Protein AF-A0A0F9A3J9-F1 (afdb_monomer_lite)

InterPro domains:
  IPR011050 Pectin lyase fold/virulence factor [SSF51126] (2-160)
  IPR012334 Pectin lyase fold [G3DSA:2.160.20.10] (1-183)

Foldseek 3Di:
DEELAEAEQEEAEDADDPPQDPADCELEEDADQYEQYEYALYEHYEEPHHHAEHYEYWQYENYEYANYEFEYQHVAANYEYDDPDPPREYEAYHAEHYEFFHWHDDDVIDFAQHANAHHDARHAHEHEHYEFEHLHPDPCRNHHHHHYHYYHYHYDNDPPPVCPDDPCPDCPPPPPPPDDDDDDDDDDD

Organism: NCBI:txid412755

Structure (mmCIF, N/CA/C/O backbone):
data_AF-A0A0F9A3J9-F1
#
_entry.id   AF-A0A0F9A3J9-F1
#
loop_
_atom_site.group_PDB
_atom_site.id
_atom_site.type_symbol
_atom_site.label_atom_id
_atom_site.label_alt_id
_atom_site.label_comp_id
_atom_site.label_asym_id
_atom_site.label_entity_id
_atom_site.label_seq_id
_atom_site.pdbx_PDB_ins_code
_atom_site.Cartn_x
_atom_site.Cartn_y
_atom_site.Cartn_z
_atom_site.occupancy
_atom_site.B_iso_or_equiv
_atom_site.auth_seq_id
_atom_site.auth_comp_id
_atom_site.auth_asym_id
_atom_site.auth_atom_id
_atom_site.pdbx_PDB_model_num
ATOM 1 N N . THR A 1 1 ? -19.647 0.312 -1.429 1.00 71.06 1 THR A N 1
ATOM 2 C CA . THR A 1 1 ? -20.355 1.273 -0.561 1.00 71.06 1 THR A CA 1
ATOM 3 C C 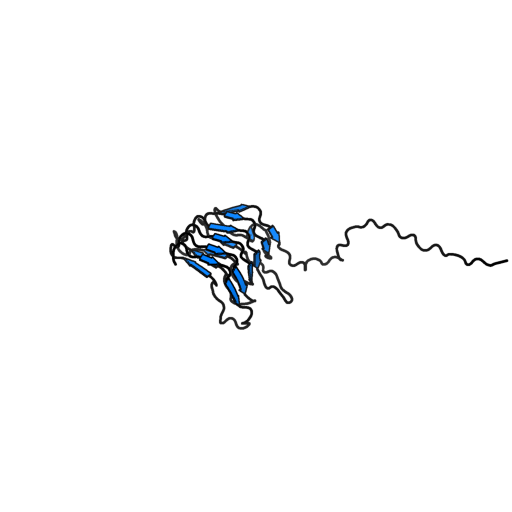. THR A 1 1 ? -20.941 0.509 0.605 1.00 71.06 1 THR A C 1
ATOM 5 O O . THR A 1 1 ? -21.498 -0.563 0.389 1.00 71.06 1 THR A O 1
ATOM 8 N N . GLY A 1 2 ? -20.780 1.017 1.822 1.00 77.25 2 GLY A N 1
ATOM 9 C CA . GLY A 1 2 ? -21.270 0.370 3.038 1.00 77.25 2 GLY A CA 1
ATOM 10 C C . GLY A 1 2 ? -20.366 0.678 4.224 1.00 77.25 2 GLY A C 1
ATOM 11 O O . GLY A 1 2 ? -19.150 0.745 4.060 1.00 77.25 2 GLY A O 1
ATOM 12 N N . ASP A 1 3 ? -20.973 0.855 5.392 1.00 91.31 3 ASP A N 1
ATOM 13 C CA . ASP A 1 3 ? -20.256 1.185 6.623 1.00 91.31 3 ASP A CA 1
ATOM 14 C C . ASP A 1 3 ? -19.870 -0.087 7.374 1.00 91.31 3 ASP A C 1
ATOM 16 O O . ASP A 1 3 ? -20.598 -1.084 7.324 1.00 91.31 3 ASP A O 1
ATOM 20 N N . ASN A 1 4 ? -18.756 -0.047 8.107 1.00 93.88 4 ASN A N 1
ATOM 21 C CA . ASN A 1 4 ? -18.253 -1.174 8.904 1.00 93.88 4 ASN A CA 1
ATOM 22 C C . ASN A 1 4 ? -18.062 -2.451 8.065 1.00 93.88 4 ASN A C 1
ATOM 24 O O . ASN A 1 4 ? -18.342 -3.566 8.509 1.00 93.88 4 ASN A O 1
ATOM 28 N N . CYS A 1 5 ? -17.656 -2.280 6.807 1.00 94.12 5 CYS A N 1
ATOM 29 C CA . CYS A 1 5 ? -17.414 -3.389 5.896 1.00 94.12 5 CYS A CA 1
ATOM 30 C C . CYS A 1 5 ? -15.990 -3.911 6.079 1.00 94.12 5 CYS A C 1
ATOM 32 O O . CYS A 1 5 ? -15.032 -3.141 6.040 1.00 94.12 5 CYS A O 1
ATOM 34 N N . GLU A 1 6 ? -15.848 -5.228 6.215 1.00 96.06 6 GLU A N 1
ATOM 35 C CA . GLU A 1 6 ? -14.553 -5.875 6.408 1.00 96.06 6 GLU A CA 1
ATOM 36 C C . GLU A 1 6 ? -14.274 -6.882 5.289 1.00 96.06 6 GLU A C 1
ATOM 38 O O . GLU A 1 6 ? -15.092 -7.756 4.994 1.00 96.06 6 GLU A O 1
ATOM 43 N N . VAL A 1 7 ? -13.088 -6.791 4.691 1.00 96.38 7 VAL A N 1
ATOM 44 C CA . VAL A 1 7 ? -12.539 -7.780 3.762 1.00 96.38 7 VAL A CA 1
ATOM 45 C C . VAL A 1 7 ? -11.292 -8.365 4.407 1.00 96.38 7 VAL A C 1
ATOM 47 O O . VAL A 1 7 ? -10.286 -7.675 4.569 1.00 96.38 7 VAL A O 1
ATOM 50 N N . ILE A 1 8 ? -11.368 -9.630 4.825 1.00 97.94 8 ILE A N 1
ATOM 51 C CA . ILE A 1 8 ? -10.334 -10.258 5.656 1.00 97.94 8 ILE A CA 1
ATOM 52 C C . ILE A 1 8 ? -9.894 -11.594 5.064 1.00 97.94 8 ILE A C 1
ATOM 54 O O . ILE A 1 8 ? -10.738 -12.446 4.798 1.00 97.94 8 ILE A O 1
ATOM 58 N N . ASN A 1 9 ? -8.579 -11.795 4.936 1.00 97.75 9 ASN A N 1
ATOM 59 C CA . ASN A 1 9 ? -7.956 -13.055 4.507 1.00 97.75 9 ASN A CA 1
ATOM 60 C C . ASN A 1 9 ? -8.479 -13.581 3.157 1.00 97.75 9 ASN A C 1
ATOM 62 O O . ASN A 1 9 ? -8.709 -14.781 3.001 1.00 97.75 9 ASN A O 1
ATOM 66 N N . ASN A 1 10 ? -8.696 -12.677 2.201 1.00 96.62 10 ASN A N 1
ATOM 67 C CA . ASN A 1 10 ? -9.091 -13.028 0.838 1.00 96.62 10 ASN A CA 1
ATOM 68 C C . ASN A 1 10 ? -7.882 -13.011 -0.102 1.00 96.62 10 ASN A C 1
ATOM 70 O O . ASN A 1 10 ? -6.889 -12.334 0.166 1.00 96.62 10 ASN A O 1
ATOM 74 N N . ASP A 1 11 ? -7.993 -13.747 -1.205 1.00 93.69 11 ASP A N 1
ATOM 75 C CA . ASP A 1 11 ? -6.951 -13.868 -2.221 1.00 93.69 11 ASP A CA 1
ATOM 76 C C . ASP A 1 11 ? -7.484 -13.367 -3.570 1.00 93.69 11 ASP A C 1
ATOM 78 O O . ASP A 1 11 ? -8.432 -13.933 -4.119 1.00 93.69 11 ASP A O 1
ATOM 82 N N . PHE A 1 12 ? -6.902 -12.280 -4.072 1.00 90.25 12 PHE A N 1
ATOM 83 C CA . PHE A 1 12 ? -7.254 -11.618 -5.326 1.00 90.25 12 PHE A CA 1
ATOM 84 C C . PHE A 1 12 ? -6.075 -11.755 -6.287 1.00 90.25 12 PHE A C 1
ATOM 86 O O . PHE A 1 12 ? -5.159 -10.932 -6.272 1.00 90.25 12 PHE A O 1
ATOM 93 N N . ARG A 1 13 ? -6.059 -12.815 -7.095 1.00 82.94 13 ARG A N 1
ATOM 94 C CA . ARG A 1 13 ? -4.960 -13.064 -8.033 1.00 82.94 13 ARG A CA 1
ATOM 95 C C . ARG A 1 13 ? -5.438 -13.081 -9.459 1.00 82.94 13 ARG A C 1
ATOM 97 O O . ARG A 1 13 ? -6.390 -13.790 -9.778 1.00 82.94 13 ARG A O 1
ATOM 104 N N . ASP A 1 14 ? -4.688 -12.375 -10.279 1.00 72.81 14 ASP A N 1
ATOM 105 C CA . ASP A 1 14 ? -4.757 -12.434 -11.719 1.00 72.81 14 ASP A CA 1
ATOM 106 C C . ASP A 1 14 ? -3.331 -12.584 -12.268 1.00 72.81 14 ASP A C 1
ATOM 108 O O . ASP A 1 14 ? -2.591 -11.625 -12.484 1.00 72.81 14 ASP A O 1
ATOM 112 N N . GLU A 1 15 ? -2.896 -13.841 -12.353 1.00 65.00 15 GLU A N 1
ATOM 113 C CA . GLU A 1 15 ? -1.559 -14.241 -12.812 1.00 65.00 15 GLU A CA 1
ATOM 114 C C . GLU A 1 15 ? -1.601 -14.736 -14.280 1.00 65.00 15 GLU A C 1
ATOM 116 O O . GLU A 1 15 ? -0.669 -15.406 -14.727 1.00 65.00 15 GLU A O 1
ATOM 121 N N . GLY A 1 16 ? -2.708 -14.500 -15.008 1.00 53.56 16 GLY A N 1
ATOM 122 C CA . GLY A 1 16 ? -3.135 -15.385 -16.098 1.00 53.56 16 GLY A CA 1
ATOM 123 C C . GLY A 1 16 ? -3.314 -14.803 -17.501 1.00 53.56 16 GLY A C 1
ATOM 124 O O . GLY A 1 16 ? -3.124 -15.570 -18.451 1.00 53.56 16 GLY A O 1
ATOM 125 N N . ASP A 1 17 ? -3.660 -13.526 -17.685 1.00 51.09 17 ASP A N 1
ATOM 126 C CA . ASP A 1 17 ? -3.978 -13.017 -19.027 1.00 51.09 17 ASP A CA 1
ATOM 127 C C . ASP A 1 17 ? -2.868 -12.136 -19.616 1.00 51.09 17 ASP A C 1
ATOM 129 O O . ASP A 1 17 ? -2.748 -10.946 -19.357 1.00 51.09 17 ASP A O 1
ATOM 133 N N . ALA A 1 18 ? -2.052 -12.718 -20.497 1.00 51.50 18 ALA A N 1
ATOM 134 C CA . ALA A 1 18 ? -1.093 -11.959 -21.303 1.00 51.50 18 ALA A CA 1
ATOM 135 C C . ALA A 1 18 ? -1.774 -11.052 -22.356 1.00 51.50 18 ALA A C 1
ATOM 137 O O . ALA A 1 18 ? -1.076 -10.375 -23.118 1.00 51.50 18 ALA A O 1
ATOM 138 N N . LEU A 1 19 ? -3.111 -11.094 -22.477 1.00 52.91 19 LEU A N 1
ATOM 139 C CA . LEU A 1 19 ? -3.878 -10.413 -23.521 1.00 52.91 19 LEU A CA 1
ATOM 140 C C . LEU A 1 19 ? -4.689 -9.203 -23.044 1.00 52.91 19 LEU A C 1
ATOM 142 O O . LEU A 1 19 ? -5.303 -8.562 -23.904 1.00 52.91 19 LEU A O 1
ATOM 146 N N . GLY A 1 20 ? -4.639 -8.809 -21.768 1.00 51.38 20 GLY A N 1
ATOM 147 C CA . GLY A 1 20 ? -5.162 -7.499 -21.379 1.00 51.38 20 GLY A CA 1
ATOM 148 C C . GLY A 1 20 ? -6.690 -7.433 -21.243 1.00 51.38 20 GLY A C 1
ATOM 149 O O . GLY A 1 20 ? -7.252 -6.375 -21.556 1.00 51.38 20 GLY A O 1
ATOM 150 N N . THR A 1 21 ? -7.399 -8.547 -20.986 1.00 48.22 21 THR A N 1
ATOM 151 C CA . THR A 1 21 ? -8.870 -8.580 -21.136 1.00 48.22 21 THR A CA 1
ATOM 152 C C . THR A 1 21 ? -9.689 -8.790 -19.868 1.00 48.22 21 THR A C 1
ATOM 154 O O . THR A 1 21 ? -10.881 -8.455 -19.899 1.00 48.22 21 THR A O 1
ATOM 157 N N . ASP A 1 22 ? -9.112 -9.273 -18.767 1.00 50.00 22 ASP A N 1
ATOM 158 C CA . ASP A 1 22 ? -9.823 -9.455 -17.494 1.00 50.00 22 ASP A CA 1
ATOM 159 C C . ASP A 1 22 ? -9.258 -8.652 -16.316 1.00 50.00 22 ASP A C 1
ATOM 161 O O . ASP A 1 22 ? -9.744 -8.803 -15.189 1.00 50.00 22 ASP A O 1
ATOM 165 N N . GLU A 1 23 ? -8.358 -7.696 -16.571 1.00 58.91 23 GLU A N 1
ATOM 166 C CA . GLU A 1 23 ? -7.756 -6.950 -15.474 1.00 58.91 23 GLU A CA 1
ATOM 167 C C . GLU A 1 23 ? -8.765 -6.022 -14.798 1.00 58.91 23 GLU A C 1
ATOM 169 O O . GLU A 1 23 ? -9.373 -5.113 -15.381 1.00 58.91 23 GLU A O 1
ATOM 174 N N . PHE A 1 24 ? -8.927 -6.225 -13.496 1.00 63.28 24 PHE A N 1
ATOM 175 C CA . PHE A 1 24 ? -9.703 -5.320 -12.674 1.00 63.28 24 PHE A CA 1
ATOM 176 C C . PHE A 1 24 ? -9.032 -3.940 -12.647 1.00 63.28 24 PHE A C 1
ATOM 178 O O . PHE A 1 24 ? -7.870 -3.799 -12.266 1.00 63.28 24 PHE A O 1
ATOM 185 N N . ASN A 1 25 ? -9.803 -2.882 -12.928 1.00 79.06 25 ASN A N 1
ATOM 186 C CA . ASN A 1 25 ? -9.367 -1.514 -12.616 1.00 79.06 25 ASN A CA 1
ATOM 187 C C . ASN A 1 25 ? -8.995 -1.388 -11.126 1.00 79.06 25 ASN A C 1
ATOM 189 O O . ASN A 1 25 ? -8.066 -0.672 -10.770 1.00 79.06 25 ASN A O 1
ATOM 193 N N . ALA A 1 26 ? -9.746 -2.050 -10.246 1.00 87.56 26 ALA A N 1
ATOM 194 C CA . ALA A 1 26 ? -9.406 -2.215 -8.840 1.00 87.56 26 ALA A CA 1
ATOM 195 C C . ALA A 1 26 ? -9.972 -3.544 -8.336 1.00 87.56 26 ALA A C 1
ATOM 197 O O . ALA A 1 26 ? -11.162 -3.801 -8.533 1.00 87.56 26 ALA A O 1
ATOM 198 N N . ALA A 1 27 ? -9.158 -4.358 -7.662 1.00 90.75 27 ALA A N 1
ATOM 199 C CA . ALA A 1 27 ? -9.636 -5.588 -7.027 1.00 90.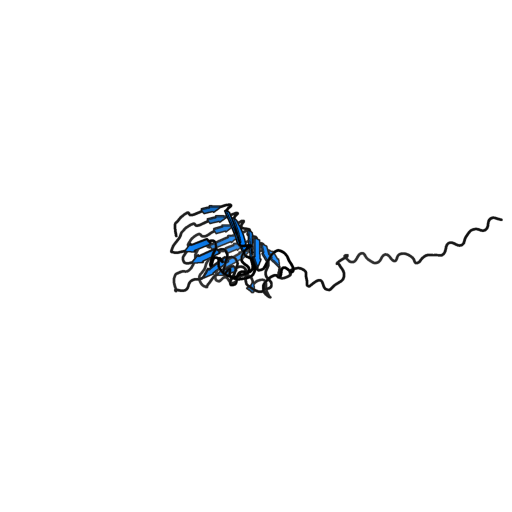75 27 ALA A CA 1
ATOM 200 C C . ALA A 1 27 ? -10.626 -5.276 -5.891 1.00 90.75 27 ALA A C 1
ATOM 202 O O . ALA A 1 27 ? -11.651 -5.941 -5.740 1.00 90.75 27 ALA A O 1
ATOM 203 N N . ILE A 1 28 ? -10.354 -4.215 -5.124 1.00 93.44 28 ILE A N 1
ATOM 204 C CA . ILE A 1 28 ? -11.275 -3.664 -4.127 1.00 93.44 28 ILE A CA 1
ATOM 205 C C . ILE A 1 28 ? -11.469 -2.173 -4.380 1.00 93.44 28 ILE A C 1
ATOM 207 O O . ILE A 1 28 ? -10.508 -1.418 -4.512 1.00 93.44 28 ILE A O 1
ATOM 211 N N . SER A 1 29 ? -12.728 -1.733 -4.361 1.00 93.56 29 SER A N 1
ATOM 212 C CA . SER A 1 29 ? -13.080 -0.317 -4.313 1.00 93.56 29 SER A CA 1
ATOM 213 C C . SER A 1 29 ? -13.891 0.001 -3.057 1.00 93.56 29 SER A C 1
ATOM 215 O O . SER A 1 29 ? -14.960 -0.572 -2.830 1.00 93.56 29 SER A O 1
ATOM 217 N N . VAL A 1 30 ? -13.395 0.950 -2.261 1.00 93.06 30 VAL A N 1
ATOM 218 C CA . VAL A 1 30 ? -14.113 1.551 -1.133 1.00 93.06 30 VAL A CA 1
ATOM 219 C C . VAL A 1 30 ? -14.459 2.984 -1.513 1.00 93.06 30 VAL A C 1
ATOM 221 O O . VAL A 1 30 ? -13.589 3.828 -1.688 1.00 93.06 30 VAL A O 1
ATOM 224 N N . ALA A 1 31 ? -15.745 3.247 -1.710 1.00 91.12 31 ALA A N 1
ATOM 225 C CA . ALA A 1 31 ? -16.196 4.502 -2.287 1.00 91.12 31 ALA A CA 1
ATOM 226 C C . ALA A 1 31 ? -17.556 4.931 -1.744 1.00 91.12 31 ALA A C 1
ATOM 228 O O . ALA A 1 31 ? -18.289 4.116 -1.170 1.00 91.12 31 ALA A O 1
ATOM 229 N N . GLY A 1 32 ? -17.912 6.183 -2.037 1.00 87.69 32 GLY A N 1
ATOM 230 C CA . GLY A 1 32 ? -19.276 6.697 -1.937 1.00 87.69 32 GLY A CA 1
ATOM 231 C C . GLY A 1 32 ? -19.732 6.953 -0.506 1.00 87.69 32 GLY A C 1
ATOM 232 O O . GLY A 1 32 ? -20.843 6.565 -0.152 1.00 87.69 32 GLY A O 1
ATOM 233 N N . GLY A 1 33 ? -18.875 7.577 0.302 1.00 87.75 33 GLY A N 1
ATOM 234 C CA . GLY A 1 33 ? -19.175 7.942 1.685 1.00 87.75 33 GLY A CA 1
ATOM 235 C C . GLY A 1 33 ? -19.100 6.775 2.663 1.00 87.75 33 GLY A C 1
ATOM 236 O O . GLY A 1 33 ? -19.748 6.835 3.699 1.00 87.75 33 GLY A O 1
ATOM 237 N N . ALA A 1 34 ? -18.379 5.704 2.323 1.00 91.94 34 ALA A N 1
ATOM 238 C CA . ALA A 1 34 ? -18.223 4.559 3.213 1.00 91.94 34 ALA A CA 1
ATOM 239 C C . ALA A 1 34 ? -17.419 4.943 4.464 1.00 91.94 34 ALA A C 1
ATOM 241 O O . ALA A 1 34 ? -16.374 5.590 4.349 1.00 91.94 34 ALA A O 1
ATOM 242 N N . ASP A 1 35 ? -17.892 4.501 5.628 1.00 94.56 35 ASP A N 1
ATOM 243 C CA . ASP A 1 35 ? -17.251 4.760 6.919 1.00 94.56 35 ASP A CA 1
ATOM 244 C C . ASP A 1 35 ? -16.751 3.469 7.592 1.00 94.56 35 ASP A C 1
ATOM 246 O O . ASP A 1 35 ? -17.427 2.435 7.581 1.00 94.56 35 ASP A O 1
ATOM 250 N N . ASN A 1 36 ? -15.570 3.526 8.209 1.00 95.75 36 ASN A N 1
ATOM 251 C CA . ASN A 1 36 ? -14.946 2.432 8.966 1.00 95.75 36 ASN A CA 1
ATOM 252 C C . ASN A 1 36 ? -14.779 1.125 8.169 1.00 95.75 36 ASN A C 1
ATOM 254 O O . ASN A 1 36 ? -15.104 0.035 8.647 1.00 95.75 36 ASN A O 1
ATOM 258 N N . ALA A 1 37 ? -14.298 1.220 6.930 1.00 96.88 37 ALA A N 1
ATOM 259 C CA . ALA A 1 37 ? -14.007 0.048 6.108 1.00 96.88 37 ALA A CA 1
ATOM 260 C C . ALA A 1 37 ? -12.602 -0.513 6.384 1.00 96.88 37 ALA A C 1
ATOM 262 O O . ALA A 1 37 ? -11.632 0.236 6.490 1.00 96.88 37 ALA A O 1
ATOM 263 N N . LEU A 1 38 ? -12.480 -1.841 6.432 1.00 97.50 38 LEU A N 1
ATOM 264 C CA . LEU A 1 38 ? -11.229 -2.548 6.716 1.00 97.50 38 LEU A CA 1
ATOM 265 C C . LEU A 1 38 ? -10.887 -3.545 5.604 1.00 97.50 38 LEU A C 1
ATOM 267 O O . LEU A 1 38 ? -11.685 -4.421 5.275 1.00 97.50 38 LEU A O 1
ATOM 271 N N . VAL A 1 39 ? -9.658 -3.479 5.097 1.00 98.06 39 VAL A N 1
ATOM 272 C CA . VAL A 1 39 ? -9.052 -4.493 4.225 1.00 98.06 39 VAL A CA 1
ATOM 273 C C . VAL A 1 39 ? -7.822 -5.052 4.927 1.00 98.06 39 VAL A C 1
ATOM 275 O O . VAL A 1 39 ? -6.836 -4.338 5.134 1.00 98.06 39 VAL A O 1
ATOM 278 N N . LYS A 1 40 ? -7.875 -6.325 5.329 1.00 98.56 40 LYS A N 1
ATOM 279 C CA . LYS A 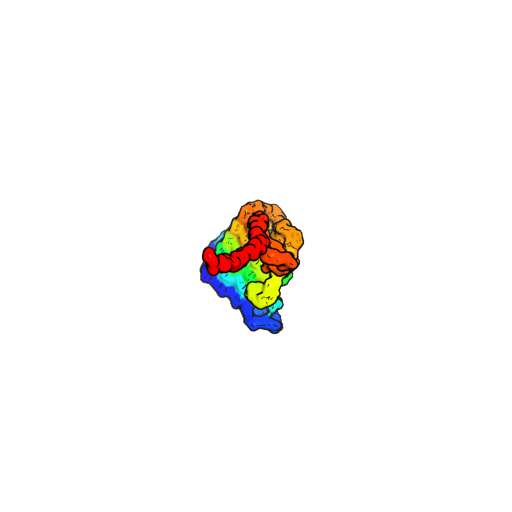1 40 ? -6.855 -6.906 6.204 1.00 98.56 40 LYS A CA 1
ATOM 280 C C . LYS A 1 40 ? -6.415 -8.307 5.818 1.00 98.56 40 LYS A C 1
ATOM 282 O O . LYS A 1 40 ? -7.245 -9.179 5.575 1.00 98.56 40 LYS A O 1
ATOM 287 N N . GLY A 1 41 ? -5.109 -8.559 5.882 1.00 98.12 41 GLY A N 1
ATOM 288 C CA . GLY A 1 41 ? -4.564 -9.909 5.702 1.00 98.12 41 GLY A CA 1
ATOM 289 C C . GLY A 1 41 ? -4.844 -10.503 4.322 1.00 98.12 41 GLY A C 1
ATOM 290 O O . GLY A 1 41 ? -4.848 -11.720 4.182 1.00 98.12 41 GLY A O 1
ATOM 291 N N . CYS A 1 42 ? -5.169 -9.668 3.336 1.00 98.25 42 CYS A N 1
ATOM 292 C CA . CYS A 1 42 ? -5.502 -10.109 1.992 1.00 98.25 42 CYS A CA 1
ATOM 293 C C . CYS A 1 42 ? -4.248 -10.168 1.117 1.00 98.25 42 CYS A C 1
ATOM 295 O O . CYS A 1 42 ? -3.283 -9.432 1.338 1.00 98.25 42 CYS A O 1
ATOM 297 N N . THR A 1 43 ? -4.291 -11.020 0.100 1.00 95.88 43 THR A N 1
ATOM 298 C CA . THR A 1 43 ? -3.251 -11.131 -0.922 1.00 95.88 43 THR A CA 1
ATOM 299 C C . THR A 1 43 ? -3.785 -10.595 -2.240 1.00 95.88 43 THR A C 1
ATOM 301 O O . THR A 1 43 ? -4.909 -10.901 -2.628 1.00 95.88 43 THR A O 1
ATOM 304 N N . PHE A 1 44 ? -2.972 -9.790 -2.915 1.00 93.25 44 PHE A N 1
ATOM 305 C CA . PHE A 1 44 ? -3.258 -9.225 -4.224 1.00 93.25 44 PHE A CA 1
ATOM 306 C C . PHE A 1 44 ? -2.084 -9.528 -5.151 1.00 93.25 44 PHE A C 1
ATOM 308 O O . PHE A 1 44 ? -0.928 -9.257 -4.799 1.00 93.25 44 PHE A O 1
ATOM 315 N N . ARG A 1 45 ? -2.380 -10.109 -6.314 1.00 89.06 45 ARG A N 1
ATOM 316 C CA . ARG A 1 45 ? -1.409 -10.418 -7.369 1.00 89.06 45 ARG A CA 1
ATOM 317 C C . ARG A 1 45 ? -1.946 -9.946 -8.708 1.00 89.06 45 ARG A C 1
ATOM 319 O O . ARG A 1 45 ? -3.051 -10.335 -9.072 1.00 89.06 45 ARG A O 1
ATOM 326 N N . ALA A 1 46 ? -1.157 -9.152 -9.417 1.00 84.25 46 ALA A N 1
ATOM 327 C CA . ALA A 1 46 ? -1.431 -8.763 -10.794 1.00 84.25 46 ALA A CA 1
ATOM 328 C C . ALA A 1 46 ? -0.172 -8.955 -11.649 1.00 84.25 46 ALA A C 1
ATOM 330 O O . ALA A 1 46 ? 0.931 -8.612 -11.213 1.00 84.25 46 ALA A O 1
ATOM 331 N N . GLY A 1 47 ? -0.336 -9.537 -12.838 1.00 76.25 47 GLY A N 1
ATOM 332 C CA . GLY A 1 47 ? 0.731 -9.697 -13.826 1.00 76.25 47 GLY A CA 1
ATOM 333 C C . GLY A 1 47 ? 1.103 -8.401 -14.555 1.00 76.25 47 GLY A C 1
ATOM 334 O O . GLY A 1 47 ? 0.591 -7.324 -14.253 1.00 76.25 47 GLY A O 1
ATOM 335 N N . ALA A 1 48 ? 2.013 -8.525 -15.527 1.00 65.81 48 ALA A N 1
ATOM 336 C CA . ALA A 1 48 ? 2.344 -7.448 -16.455 1.00 65.81 48 ALA A CA 1
ATOM 337 C C . ALA A 1 48 ? 1.214 -7.291 -17.482 1.00 65.81 48 ALA A C 1
ATOM 339 O O . ALA A 1 48 ? 0.872 -8.264 -18.152 1.00 65.81 48 ALA A O 1
ATOM 340 N N . ALA A 1 49 ? 0.729 -6.054 -17.634 1.00 60.56 49 ALA A N 1
ATOM 341 C CA . ALA A 1 49 ? -0.405 -5.597 -18.450 1.00 60.56 49 ALA A CA 1
ATOM 342 C C . ALA A 1 49 ? -1.736 -5.437 -17.689 1.00 60.56 49 ALA A C 1
ATOM 344 O O . ALA A 1 49 ? -2.219 -6.348 -17.040 1.00 60.56 49 ALA A O 1
ATOM 345 N N . GLY A 1 50 ? -2.338 -4.248 -17.820 1.00 64.56 50 GLY A N 1
ATOM 346 C CA . GLY A 1 50 ? -3.774 -3.992 -17.632 1.00 64.56 50 GLY A CA 1
ATOM 347 C C . GLY A 1 50 ? -4.257 -3.583 -16.235 1.00 64.56 50 GLY A C 1
ATOM 348 O O . GLY A 1 50 ? -5.143 -2.732 -16.135 1.00 64.56 50 GLY A O 1
ATOM 349 N N . ALA A 1 51 ? -3.668 -4.097 -15.153 1.00 79.44 51 ALA A N 1
ATOM 350 C CA . ALA A 1 51 ? -4.127 -3.766 -13.801 1.00 79.44 51 ALA A CA 1
ATOM 351 C C . ALA A 1 51 ? -3.817 -2.304 -13.432 1.00 79.44 51 ALA A C 1
ATOM 353 O O . ALA A 1 51 ? -2.678 -1.854 -13.525 1.00 79.44 51 ALA A O 1
ATOM 354 N N . VAL A 1 52 ? -4.817 -1.541 -12.973 1.00 88.06 52 VAL A N 1
ATOM 355 C CA . VAL A 1 52 ? -4.617 -0.112 -12.648 1.00 88.06 52 VAL A CA 1
ATOM 356 C C . VAL A 1 52 ? -4.175 0.083 -11.198 1.00 88.06 52 VAL A C 1
ATOM 358 O O . VAL A 1 52 ? -3.210 0.805 -10.946 1.00 88.06 52 VAL A O 1
ATOM 361 N N . GLN A 1 53 ? -4.869 -0.553 -10.248 1.00 91.81 53 GLN A N 1
ATOM 362 C CA . GLN A 1 53 ? -4.509 -0.577 -8.827 1.00 91.81 53 GLN A CA 1
ATOM 363 C C . GLN A 1 53 ? -5.101 -1.802 -8.112 1.00 91.81 53 GLN A C 1
ATOM 365 O O . GLN A 1 53 ? -6.061 -2.396 -8.598 1.00 91.81 53 GLN A O 1
ATOM 370 N N . ALA A 1 54 ? -4.594 -2.164 -6.931 1.00 94.00 54 ALA A N 1
ATOM 371 C CA . ALA A 1 54 ? -5.203 -3.228 -6.125 1.00 94.00 54 ALA A CA 1
ATOM 372 C C . ALA A 1 54 ? -6.402 -2.702 -5.328 1.00 94.00 54 ALA A C 1
ATOM 374 O O . ALA A 1 54 ? -7.495 -3.272 -5.356 1.00 94.00 54 ALA A O 1
ATOM 375 N N . ILE A 1 55 ? -6.193 -1.585 -4.627 1.00 95.44 55 ILE A N 1
ATOM 376 C CA . ILE A 1 55 ? -7.187 -0.966 -3.752 1.00 95.44 55 ILE A CA 1
ATOM 377 C C . ILE A 1 55 ? -7.418 0.470 -4.210 1.00 95.44 55 ILE A C 1
ATOM 379 O O . ILE A 1 55 ? -6.486 1.271 -4.264 1.00 95.44 55 ILE A O 1
ATOM 383 N N . TYR A 1 56 ? -8.675 0.800 -4.4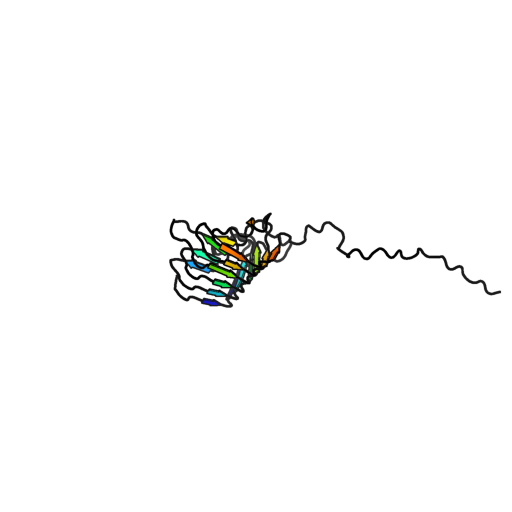98 1.00 93.94 56 TYR A N 1
ATOM 384 C CA . TYR A 1 56 ? -9.113 2.156 -4.808 1.00 93.94 56 TYR A CA 1
ATOM 385 C C . TYR A 1 56 ? -10.000 2.711 -3.691 1.00 93.94 56 TYR A C 1
ATOM 387 O O . TYR A 1 56 ? -11.000 2.084 -3.328 1.00 93.94 56 TYR A O 1
ATOM 395 N N . ILE A 1 57 ? -9.665 3.896 -3.180 1.00 93.19 57 ILE A N 1
ATOM 396 C CA . ILE A 1 57 ? -10.451 4.625 -2.182 1.00 93.19 57 ILE A CA 1
ATOM 397 C C . ILE A 1 57 ? -10.861 6.014 -2.692 1.00 93.19 57 ILE A C 1
ATOM 399 O O . ILE A 1 57 ? -10.086 6.710 -3.348 1.00 93.19 57 ILE A O 1
ATOM 403 N N . THR A 1 58 ? -12.095 6.431 -2.410 1.00 91.38 58 THR A N 1
ATOM 404 C CA . THR A 1 58 ? -12.582 7.789 -2.721 1.00 91.38 58 THR A CA 1
ATOM 405 C C . THR A 1 58 ? -13.771 8.162 -1.843 1.00 91.38 58 THR A C 1
ATOM 407 O O . THR A 1 58 ? -14.680 7.351 -1.674 1.00 91.38 58 THR A O 1
ATOM 410 N N . ALA A 1 59 ? -13.786 9.378 -1.289 1.00 90.38 59 ALA A N 1
ATOM 411 C CA . ALA A 1 59 ? -14.831 9.842 -0.376 1.00 90.38 59 ALA A CA 1
ATOM 412 C C . ALA A 1 59 ? -15.114 8.828 0.752 1.00 90.38 59 ALA A C 1
ATOM 414 O O . ALA A 1 59 ? -16.213 8.276 0.836 1.00 90.38 59 ALA A O 1
ATOM 415 N N . VAL A 1 60 ? -14.104 8.522 1.570 1.00 91.88 60 VAL A N 1
ATOM 416 C CA . VAL A 1 60 ? -14.202 7.551 2.677 1.00 91.88 60 VAL A CA 1
ATOM 417 C C . VAL A 1 60 ? -13.748 8.170 3.992 1.00 91.88 60 VAL A C 1
ATOM 419 O O . VAL A 1 60 ? -12.934 9.088 3.990 1.00 91.88 60 VAL A O 1
ATOM 422 N N . SER A 1 61 ? -14.245 7.640 5.104 1.00 93.31 61 SER A N 1
ATOM 423 C CA . SER A 1 61 ? -13.802 8.001 6.453 1.00 93.31 61 SER A CA 1
ATOM 424 C C . SER A 1 61 ? -13.383 6.746 7.214 1.00 93.31 61 SER A C 1
ATOM 426 O O . SER A 1 61 ? -14.028 5.704 7.089 1.00 93.31 61 SER A O 1
ATOM 428 N N . GLY A 1 62 ? -12.288 6.813 7.972 1.00 95.00 62 GLY A N 1
ATOM 429 C CA . GLY A 1 62 ? -11.851 5.715 8.843 1.00 95.00 62 GLY A CA 1
ATOM 430 C C . GLY A 1 62 ? -11.456 4.443 8.085 1.00 95.00 62 GLY A C 1
ATOM 431 O O . GLY A 1 62 ? -11.689 3.330 8.560 1.00 95.00 62 GLY A O 1
ATOM 432 N N . PHE A 1 63 ? -10.920 4.577 6.869 1.00 96.62 63 PHE A N 1
ATOM 433 C CA . PHE A 1 63 ? -10.482 3.424 6.081 1.00 96.62 63 PHE A CA 1
ATOM 434 C C . PHE A 1 63 ? -9.158 2.863 6.611 1.00 96.62 63 PHE A C 1
ATOM 436 O O . PHE A 1 63 ? -8.185 3.598 6.766 1.00 96.62 63 PHE A O 1
ATOM 443 N N . GLU A 1 64 ? -9.074 1.542 6.784 1.00 97.81 64 GLU A N 1
ATOM 444 C CA . GLU A 1 64 ? -7.826 0.856 7.115 1.00 97.81 64 GLU A CA 1
ATOM 445 C C . GLU A 1 64 ? -7.462 -0.230 6.090 1.00 97.81 64 GLU A C 1
ATOM 447 O O . GLU A 1 64 ? -8.215 -1.175 5.860 1.00 97.81 64 GLU A O 1
ATOM 452 N N . ALA A 1 65 ? -6.239 -0.156 5.560 1.00 98.12 65 ALA A N 1
ATOM 453 C CA . ALA A 1 65 ? -5.562 -1.252 4.873 1.00 98.12 65 ALA A CA 1
ATOM 454 C C . ALA A 1 65 ? -4.396 -1.755 5.733 1.00 98.12 65 ALA A C 1
ATOM 456 O O . ALA A 1 65 ? -3.402 -1.036 5.918 1.00 98.12 65 ALA A O 1
ATOM 457 N N . SER A 1 66 ? -4.480 -2.985 6.259 1.00 98.50 66 SER A N 1
ATOM 458 C CA . SER A 1 66 ? -3.388 -3.525 7.073 1.00 98.50 66 SER A CA 1
ATOM 459 C C . SER A 1 66 ? -3.046 -5.001 6.926 1.00 98.50 66 SER A C 1
ATOM 461 O O . SER A 1 66 ? -3.905 -5.865 6.798 1.00 98.50 66 SER A O 1
ATOM 463 N N . GLY A 1 67 ? -1.754 -5.324 7.023 1.00 98.19 67 GLY A N 1
ATOM 464 C CA . GLY A 1 67 ? -1.305 -6.718 6.951 1.00 98.19 67 GLY A CA 1
ATOM 465 C C . GLY A 1 67 ? -1.511 -7.362 5.582 1.00 98.19 67 GLY A C 1
ATOM 466 O O . GLY A 1 67 ? -1.566 -8.584 5.521 1.00 98.19 67 GLY A O 1
ATOM 467 N N . ASN A 1 68 ? -1.713 -6.575 4.524 1.00 98.50 68 ASN A N 1
ATOM 468 C CA . ASN A 1 68 ? -1.939 -7.093 3.181 1.00 98.50 68 ASN A CA 1
ATOM 469 C C . ASN A 1 68 ? -0.616 -7.315 2.452 1.00 98.50 68 ASN A C 1
ATOM 471 O O . ASN A 1 68 ? 0.381 -6.644 2.720 1.00 98.50 68 ASN A O 1
ATOM 475 N N . ASP A 1 69 ? -0.646 -8.233 1.500 1.00 97.06 69 ASP A N 1
ATOM 476 C CA . ASP A 1 69 ? 0.450 -8.525 0.591 1.00 97.06 69 ASP A CA 1
ATOM 477 C C . ASP A 1 69 ? 0.012 -8.138 -0.826 1.00 97.06 69 ASP A C 1
ATOM 479 O O . ASP A 1 69 ? -0.786 -8.844 -1.444 1.00 97.06 69 ASP A O 1
ATOM 483 N N . ILE A 1 70 ? 0.474 -6.981 -1.305 1.00 95.25 70 ILE A N 1
ATOM 484 C CA . ILE A 1 70 ? 0.083 -6.395 -2.588 1.00 95.25 70 ILE A CA 1
ATOM 485 C C . ILE A 1 70 ? 1.295 -6.362 -3.505 1.00 95.25 70 ILE A C 1
ATOM 487 O O . ILE A 1 70 ? 2.237 -5.610 -3.271 1.00 95.25 70 ILE A O 1
ATOM 491 N N . ILE A 1 71 ? 1.247 -7.172 -4.557 1.00 91.88 71 ILE A N 1
ATOM 492 C CA . ILE A 1 71 ? 2.322 -7.289 -5.539 1.00 91.88 71 ILE A CA 1
ATOM 493 C C . ILE A 1 71 ? 1.696 -7.217 -6.922 1.00 91.88 71 ILE A C 1
ATOM 495 O O . ILE A 1 71 ? 0.751 -7.953 -7.210 1.00 91.88 71 ILE A O 1
ATOM 499 N N . GLY A 1 72 ? 2.206 -6.341 -7.774 1.00 89.31 72 GLY A N 1
ATOM 500 C CA . GLY A 1 72 ? 1.813 -6.330 -9.174 1.00 89.31 72 GLY A CA 1
ATOM 501 C C . GLY A 1 72 ? 2.351 -5.141 -9.944 1.00 89.31 72 GLY A C 1
ATOM 502 O O . GLY A 1 72 ? 2.767 -4.136 -9.365 1.00 89.31 72 GLY A O 1
ATOM 503 N N . ASP A 1 73 ? 2.321 -5.260 -11.266 1.00 86.38 73 ASP A N 1
ATOM 504 C CA . ASP A 1 73 ? 2.714 -4.197 -12.185 1.00 86.38 73 ASP A CA 1
ATOM 505 C C . ASP A 1 73 ? 1.531 -3.256 -12.461 1.00 86.38 73 ASP A C 1
ATOM 507 O O . ASP A 1 73 ? 0.931 -3.231 -13.536 1.00 86.38 73 ASP A O 1
ATOM 511 N N . TYR A 1 74 ? 1.128 -2.517 -11.427 1.00 88.75 74 TYR A N 1
ATOM 512 C CA . TYR A 1 74 ? -0.033 -1.636 -11.502 1.00 88.75 74 TYR A CA 1
ATOM 513 C C . TYR A 1 74 ? 0.267 -0.377 -12.320 1.00 88.75 74 TYR A C 1
ATOM 515 O O . TYR A 1 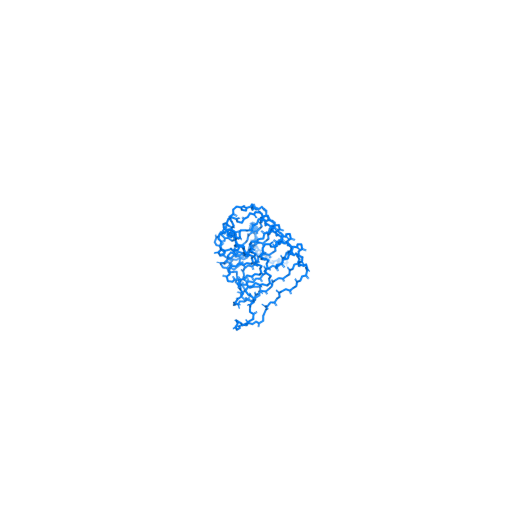74 ? 1.204 0.354 -12.027 1.00 88.75 74 TYR A O 1
ATOM 523 N N . SER A 1 75 ? -0.583 0.003 -13.268 1.00 88.44 75 SER A N 1
ATOM 524 C CA . SER A 1 75 ? -0.337 1.203 -14.078 1.00 88.44 75 SER A CA 1
ATOM 525 C C . SER A 1 75 ? -0.399 2.521 -13.284 1.00 88.44 75 SER A C 1
ATOM 527 O O . SER A 1 75 ? -0.119 3.584 -13.844 1.00 88.44 75 SER A O 1
ATOM 529 N N . ARG A 1 76 ? -0.857 2.496 -12.022 1.00 89.56 76 ARG A N 1
ATOM 530 C CA . ARG A 1 76 ? -0.996 3.682 -11.168 1.00 89.56 76 ARG A CA 1
ATOM 531 C C . ARG A 1 76 ? -0.306 3.567 -9.813 1.00 89.56 76 ARG A C 1
ATOM 533 O O . ARG A 1 76 ? 0.527 4.416 -9.521 1.00 89.56 76 ARG A O 1
ATOM 540 N N . ALA A 1 77 ? -0.730 2.615 -8.984 1.00 92.56 77 ALA A N 1
ATOM 541 C CA . ALA A 1 77 ? -0.134 2.295 -7.686 1.00 92.56 77 ALA A CA 1
ATOM 542 C C . ALA A 1 77 ? -0.792 1.043 -7.091 1.00 92.56 77 ALA A C 1
ATOM 544 O O . ALA A 1 77 ? -1.893 0.669 -7.490 1.00 92.56 77 ALA A O 1
ATOM 545 N N . CYS A 1 78 ? -0.182 0.443 -6.068 1.00 94.69 78 CYS A N 1
ATOM 546 C CA . CYS A 1 78 ? -0.817 -0.627 -5.293 1.00 94.69 78 CYS A CA 1
ATOM 547 C C . CYS A 1 78 ? -2.095 -0.129 -4.588 1.00 94.69 78 CYS A C 1
ATOM 549 O O . CYS A 1 78 ? -3.142 -0.778 -4.651 1.00 94.69 78 CYS A O 1
ATOM 551 N N . ILE A 1 79 ? -2.024 1.036 -3.933 1.00 95.88 79 ILE A N 1
ATOM 552 C CA . ILE A 1 79 ? -3.158 1.663 -3.237 1.00 95.88 79 ILE A CA 1
ATOM 553 C C . ILE A 1 79 ? -3.338 3.092 -3.745 1.00 95.88 79 ILE A C 1
ATOM 555 O O . ILE A 1 79 ? -2.420 3.909 -3.670 1.00 95.88 79 ILE A O 1
ATOM 559 N N . VAL A 1 80 ? -4.543 3.399 -4.221 1.00 93.75 80 VAL A N 1
ATOM 560 C CA . VAL A 1 80 ? -4.889 4.700 -4.797 1.00 93.75 80 VAL A CA 1
ATOM 561 C C . VAL A 1 80 ? -6.042 5.323 -4.029 1.00 93.75 80 VAL A C 1
ATOM 563 O O . VAL A 1 80 ? -7.134 4.763 -3.990 1.00 93.75 80 VAL A O 1
ATOM 566 N N . GLY A 1 81 ? -5.825 6.511 -3.480 1.00 90.75 81 GLY A N 1
ATOM 567 C CA . GLY A 1 81 ? -6.859 7.394 -2.966 1.00 90.75 81 GLY A CA 1
ATOM 568 C C . GLY A 1 81 ? -6.967 8.618 -3.847 1.00 90.75 81 GLY A C 1
ATOM 569 O O . GLY A 1 81 ? -6.270 9.593 -3.617 1.00 90.75 81 GLY A O 1
ATOM 570 N N . ARG A 1 82 ? -7.810 8.580 -4.881 1.00 82.75 82 ARG A N 1
ATOM 571 C CA . ARG A 1 82 ? -7.948 9.709 -5.811 1.00 82.75 82 ARG A CA 1
ATOM 572 C C . ARG A 1 82 ? -9.398 10.078 -6.009 1.00 82.75 82 ARG A C 1
ATOM 574 O O . ARG A 1 82 ? -10.227 9.210 -6.275 1.00 82.75 82 ARG A O 1
ATOM 581 N N . PHE A 1 83 ? -9.675 11.371 -6.014 1.00 75.06 83 PHE A N 1
ATOM 582 C CA . PHE A 1 83 ? -10.977 11.904 -6.377 1.00 75.06 83 PHE A CA 1
ATOM 583 C C . PHE A 1 83 ? -10.937 12.794 -7.622 1.00 75.06 83 PHE A C 1
ATOM 585 O O . PHE A 1 83 ? -9.949 13.467 -7.915 1.00 75.06 83 PHE A O 1
ATOM 592 N N . ASN A 1 84 ? -12.044 12.785 -8.366 1.00 69.69 84 ASN A N 1
ATOM 593 C CA . ASN A 1 84 ? -12.223 13.590 -9.578 1.00 69.69 84 ASN A CA 1
ATOM 594 C C . ASN A 1 84 ? -13.002 14.889 -9.315 1.00 69.69 84 ASN A C 1
ATOM 596 O O . ASN A 1 84 ? -13.106 15.731 -10.208 1.00 69.69 84 ASN A O 1
ATOM 600 N N . VAL A 1 85 ? -13.567 15.049 -8.114 1.00 72.25 85 VAL A N 1
ATOM 601 C CA . VAL A 1 85 ? -14.413 16.183 -7.729 1.00 72.25 85 VAL A CA 1
ATOM 602 C C . VAL A 1 85 ? -13.938 16.732 -6.386 1.00 72.25 85 VAL A C 1
ATOM 604 O O . VAL A 1 85 ? -13.588 15.978 -5.483 1.00 72.25 85 VAL A O 1
ATOM 607 N N . ALA A 1 86 ? -13.909 18.060 -6.255 1.00 65.62 86 ALA A N 1
ATOM 608 C CA . ALA A 1 86 ? -13.593 18.714 -4.990 1.00 65.62 86 ALA A CA 1
ATOM 609 C C . ALA A 1 86 ? -14.630 18.324 -3.921 1.00 65.62 86 ALA A C 1
ATOM 611 O O . ALA A 1 86 ? -15.823 18.552 -4.121 1.00 65.62 86 ALA A O 1
ATOM 612 N N . GLY A 1 87 ? -14.172 17.761 -2.799 1.00 67.88 87 GLY A N 1
ATOM 613 C CA . GLY A 1 87 ? -15.022 17.315 -1.686 1.00 67.88 87 GLY A CA 1
ATOM 614 C C . GLY A 1 87 ? -15.094 15.797 -1.486 1.00 67.88 87 GLY A C 1
ATOM 615 O O . GLY A 1 87 ? -15.597 15.365 -0.457 1.00 67.88 87 GLY A O 1
ATOM 616 N N . ASP A 1 88 ? -14.543 15.003 -2.406 1.00 81.44 88 ASP A N 1
ATOM 617 C CA . ASP A 1 88 ? -14.459 13.536 -2.295 1.00 81.44 88 ASP A CA 1
ATOM 618 C C . ASP A 1 88 ? -13.156 13.073 -1.602 1.00 81.44 88 ASP A C 1
ATOM 620 O O . ASP A 1 88 ? -12.625 11.989 -1.881 1.00 81.44 88 ASP A O 1
ATOM 624 N N . SER A 1 89 ? -12.610 13.906 -0.712 1.00 83.44 89 SER A N 1
ATOM 625 C CA . SER A 1 89 ? -11.409 13.577 0.052 1.00 83.44 89 SER A CA 1
ATOM 626 C C . SER A 1 89 ? -11.661 12.429 1.023 1.00 83.44 89 SER A C 1
ATOM 628 O O . SER A 1 89 ? -12.784 12.211 1.482 1.00 83.44 89 SER A O 1
ATOM 630 N N . ALA A 1 90 ? -10.607 11.667 1.305 1.00 89.38 90 ALA A N 1
ATOM 631 C CA . ALA A 1 90 ? -10.647 10.612 2.302 1.00 89.38 90 ALA A CA 1
ATOM 632 C C . ALA A 1 90 ? -10.057 11.120 3.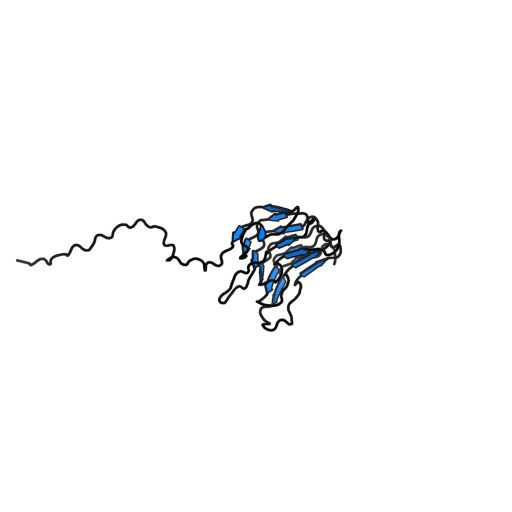624 1.00 89.38 90 ALA A C 1
ATOM 634 O O . ALA A 1 90 ? -9.036 11.801 3.623 1.00 89.38 90 ALA A O 1
ATOM 635 N N . ASP A 1 91 ? -10.695 10.802 4.742 1.00 91.81 91 ASP A N 1
ATOM 636 C CA . ASP A 1 91 ? -10.251 11.221 6.072 1.00 91.81 91 ASP A CA 1
ATOM 637 C C . ASP A 1 91 ? -9.980 10.004 6.960 1.00 91.81 91 ASP A C 1
ATOM 639 O O . ASP A 1 91 ? -10.594 8.948 6.788 1.00 91.81 91 ASP A O 1
ATOM 643 N N . ASP A 1 92 ? -9.043 10.149 7.896 1.00 94.00 92 ASP A N 1
ATOM 644 C CA . ASP A 1 92 ? -8.600 9.077 8.799 1.00 94.00 92 ASP A CA 1
ATOM 645 C C . ASP A 1 92 ? -8.203 7.786 8.051 1.00 94.00 92 ASP A C 1
ATOM 647 O O . ASP A 1 92 ? -8.649 6.676 8.349 1.00 94.00 92 ASP A O 1
ATOM 651 N N . VAL A 1 93 ? -7.370 7.943 7.015 1.00 95.75 93 VAL A N 1
ATOM 652 C CA . VAL A 1 93 ? -6.854 6.835 6.205 1.00 95.75 93 VAL A CA 1
ATOM 653 C C . VAL A 1 93 ? -5.635 6.206 6.873 1.00 95.75 93 VAL A C 1
ATOM 655 O O . VAL A 1 93 ? -4.609 6.848 7.108 1.00 95.75 93 VAL A O 1
ATOM 658 N N . ILE A 1 94 ? -5.715 4.902 7.123 1.00 97.12 94 ILE A N 1
ATOM 659 C CA . ILE A 1 94 ? -4.676 4.124 7.791 1.00 97.12 94 ILE A CA 1
ATOM 660 C C . ILE A 1 94 ? -4.125 3.073 6.830 1.00 97.12 94 ILE A C 1
ATOM 662 O O . ILE A 1 94 ? -4.788 2.087 6.519 1.00 97.12 94 ILE A O 1
ATOM 666 N N . ILE A 1 95 ? -2.867 3.222 6.416 1.00 97.50 95 ILE A N 1
ATOM 667 C CA . ILE A 1 95 ? -2.171 2.222 5.591 1.00 97.50 95 ILE A CA 1
ATOM 668 C C . ILE A 1 95 ? -0.973 1.707 6.372 1.00 97.50 95 ILE A C 1
ATOM 670 O O . ILE A 1 95 ? 0.025 2.415 6.538 1.00 97.50 95 ILE A O 1
ATOM 674 N N . ARG A 1 96 ? -1.052 0.475 6.885 1.00 97.88 96 ARG A N 1
ATOM 675 C CA . ARG A 1 96 ? -0.006 -0.028 7.780 1.00 97.88 96 ARG A CA 1
ATOM 676 C C . ARG A 1 96 ? 0.320 -1.505 7.691 1.00 97.88 96 ARG A C 1
ATOM 678 O O . ARG A 1 96 ? -0.573 -2.337 7.597 1.00 97.88 96 ARG A O 1
ATOM 685 N N . ARG A 1 97 ? 1.594 -1.849 7.904 1.00 98.38 97 ARG A N 1
ATOM 686 C CA . ARG A 1 97 ? 2.062 -3.250 7.948 1.00 98.38 97 ARG A CA 1
ATOM 687 C C . ARG A 1 97 ? 1.712 -4.042 6.690 1.00 98.38 97 ARG A C 1
ATOM 689 O O . ARG A 1 97 ? 1.403 -5.221 6.794 1.00 98.38 97 ARG A O 1
ATOM 696 N N . ASN A 1 98 ? 1.700 -3.393 5.534 1.00 98.38 98 ASN A N 1
ATOM 697 C CA . ASN A 1 98 ? 1.516 -4.058 4.251 1.00 98.38 98 ASN A CA 1
ATOM 698 C C . ASN A 1 98 ? 2.878 -4.294 3.590 1.00 98.38 98 ASN A C 1
ATOM 700 O O . ASN A 1 98 ? 3.797 -3.497 3.789 1.00 98.38 98 ASN A O 1
ATOM 704 N N . LEU A 1 99 ? 2.968 -5.349 2.786 1.00 97.06 99 LEU A N 1
ATOM 705 C CA . LEU A 1 99 ? 3.964 -5.462 1.725 1.00 97.06 99 LEU A CA 1
ATOM 706 C C . LEU A 1 99 ? 3.360 -4.836 0.466 1.00 97.06 99 LEU A C 1
ATOM 708 O O . LEU A 1 99 ? 2.269 -5.229 0.056 1.00 97.06 99 LEU A O 1
ATOM 712 N N . LEU A 1 100 ? 4.043 -3.847 -0.104 1.00 95.69 100 LEU A N 1
ATOM 713 C CA . LEU A 1 100 ? 3.636 -3.130 -1.307 1.00 95.69 100 LEU A CA 1
ATOM 714 C C . LEU A 1 100 ? 4.782 -3.201 -2.317 1.00 95.69 100 LEU A C 1
ATOM 716 O O . LEU A 1 100 ? 5.799 -2.528 -2.147 1.00 95.69 100 LEU A O 1
ATOM 720 N N . PHE A 1 101 ? 4.622 -4.029 -3.341 1.00 92.94 101 PHE A N 1
ATOM 721 C CA . PHE A 1 101 ? 5.634 -4.278 -4.359 1.00 92.94 101 PHE A CA 1
ATOM 722 C C . PHE A 1 101 ? 5.100 -3.871 -5.725 1.00 92.94 101 PHE A C 1
ATOM 724 O O . PHE A 1 101 ? 4.113 -4.432 -6.209 1.00 92.94 101 PHE A O 1
ATOM 731 N N . GLN A 1 102 ? 5.780 -2.916 -6.344 1.00 91.06 102 GLN A N 1
ATOM 732 C CA . GLN A 1 102 ? 5.457 -2.454 -7.676 1.00 91.06 102 GLN A CA 1
ATOM 733 C C . GLN A 1 102 ? 6.319 -3.165 -8.717 1.00 91.06 102 GLN A C 1
ATOM 735 O O . GLN A 1 102 ? 7.506 -2.878 -8.845 1.00 91.06 102 GLN A O 1
ATOM 740 N N . GLY A 1 103 ? 5.702 -4.068 -9.472 1.00 88.06 103 GLY A N 1
ATOM 741 C CA . GLY A 1 103 ? 6.363 -4.899 -10.475 1.00 88.06 103 GLY A CA 1
ATOM 742 C C . GLY A 1 103 ? 5.876 -6.344 -10.431 1.00 88.06 103 GLY A C 1
ATOM 743 O O . GLY A 1 103 ? 4.925 -6.684 -9.720 1.00 88.06 103 GLY A O 1
ATOM 744 N N . THR A 1 104 ? 6.548 -7.221 -11.171 1.00 83.94 104 THR A N 1
ATOM 745 C CA . THR A 1 104 ? 6.196 -8.647 -11.239 1.00 83.94 104 THR A CA 1
ATOM 746 C C . THR A 1 104 ? 7.169 -9.514 -10.445 1.00 83.94 104 THR A C 1
ATOM 748 O O . THR A 1 104 ? 8.372 -9.485 -10.683 1.00 83.94 104 THR A O 1
ATOM 751 N N . MET A 1 105 ? 6.651 -10.348 -9.537 1.00 76.00 105 MET A N 1
ATOM 752 C CA . MET A 1 105 ? 7.443 -11.382 -8.856 1.00 76.00 105 MET A CA 1
ATOM 753 C C . MET A 1 105 ? 7.585 -12.627 -9.751 1.00 76.00 105 MET A C 1
ATOM 755 O O . MET A 1 105 ? 6.610 -13.349 -9.960 1.00 76.00 105 MET A O 1
ATOM 759 N N . GLY A 1 106 ? 8.804 -12.921 -10.216 1.00 66.56 106 GLY A N 1
ATOM 760 C CA . GLY A 1 106 ? 9.142 -14.111 -11.016 1.00 66.56 106 GLY A CA 1
ATOM 761 C C . GLY A 1 106 ? 9.511 -13.798 -12.474 1.00 66.56 106 GLY A C 1
ATOM 762 O O . GLY A 1 106 ? 9.018 -12.837 -13.047 1.00 66.56 106 GLY A O 1
ATOM 763 N N . GLY A 1 107 ? 10.386 -14.616 -13.080 1.00 62.28 107 GLY A N 1
ATOM 764 C CA . GLY A 1 107 ? 11.008 -14.316 -14.385 1.00 62.28 107 GLY A CA 1
ATOM 765 C C . GLY A 1 107 ? 12.206 -13.367 -14.250 1.00 62.28 107 GLY A C 1
ATOM 766 O O . GLY A 1 107 ? 12.827 -13.345 -13.187 1.00 62.28 107 GLY A O 1
ATOM 767 N N . ASP A 1 108 ? 12.498 -12.574 -15.287 1.00 58.44 108 ASP A N 1
ATOM 768 C CA . ASP A 1 108 ? 13.396 -11.402 -15.217 1.00 58.44 108 ASP A CA 1
ATOM 769 C C . ASP A 1 108 ? 12.692 -10.256 -14.455 1.00 58.44 108 ASP A C 1
ATOM 771 O O . ASP A 1 108 ? 12.608 -9.146 -14.948 1.00 58.44 108 ASP A O 1
ATOM 775 N N . GLY A 1 109 ? 12.048 -10.563 -13.322 1.00 62.34 109 GLY A N 1
ATOM 776 C CA . GLY A 1 109 ? 11.065 -9.700 -12.668 1.00 62.34 109 GLY A CA 1
ATOM 777 C C . GLY A 1 109 ? 11.623 -8.321 -12.336 1.00 62.34 109 GLY A C 1
ATOM 778 O O . GLY A 1 109 ? 12.413 -8.196 -11.407 1.00 62.34 109 GLY A O 1
ATOM 779 N N . GLU A 1 110 ? 11.166 -7.317 -13.080 1.00 79.38 110 GLU A N 1
ATOM 780 C CA . GLU A 1 110 ? 11.554 -5.920 -12.914 1.00 79.38 110 GLU A CA 1
ATOM 781 C C . GLU A 1 110 ? 10.658 -5.257 -11.859 1.00 79.38 110 GLU A C 1
ATOM 783 O O . GLU A 1 110 ? 9.426 -5.416 -11.844 1.00 79.38 110 GLU A O 1
ATOM 788 N N . ILE A 1 111 ? 11.282 -4.490 -10.970 1.00 87.00 111 ILE A N 1
ATOM 789 C CA . ILE A 1 111 ? 10.576 -3.464 -10.205 1.00 87.00 111 ILE A CA 1
ATOM 790 C C . ILE A 1 111 ? 10.228 -2.312 -11.154 1.00 87.00 111 ILE A C 1
ATOM 792 O O . ILE A 1 111 ? 11.046 -1.881 -11.957 1.00 87.00 111 ILE A O 1
ATOM 796 N N . ASN A 1 112 ? 8.996 -1.809 -11.097 1.00 85.56 112 ASN A N 1
ATOM 797 C CA . ASN A 1 112 ? 8.557 -0.738 -11.994 1.00 85.56 112 ASN A CA 1
ATOM 798 C C . ASN A 1 112 ? 8.661 0.634 -11.305 1.00 85.56 112 ASN A C 1
ATOM 800 O O . ASN A 1 112 ? 8.394 0.781 -10.107 1.00 85.56 112 ASN A O 1
ATOM 804 N N . ALA A 1 113 ? 8.991 1.662 -12.087 1.00 88.00 113 ALA A N 1
ATOM 805 C CA . ALA A 1 113 ? 9.156 3.055 -11.684 1.00 88.00 113 ALA A CA 1
ATOM 806 C C . ALA A 1 113 ? 7.812 3.789 -11.492 1.00 88.00 113 ALA A C 1
ATOM 808 O O . ALA A 1 113 ? 7.580 4.885 -12.013 1.00 88.00 113 ALA A O 1
ATOM 809 N N . VAL A 1 114 ? 6.905 3.184 -10.723 1.00 89.38 114 VAL A N 1
ATOM 810 C CA . VAL A 1 114 ? 5.586 3.725 -10.368 1.00 89.38 114 VAL A CA 1
ATOM 811 C C . VAL A 1 114 ? 5.426 3.728 -8.846 1.00 89.38 114 VAL A C 1
ATOM 813 O O . VAL A 1 114 ? 5.913 2.835 -8.157 1.00 89.38 114 VAL A O 1
ATOM 816 N N . ALA A 1 115 ? 4.768 4.748 -8.290 1.00 91.00 115 ALA A N 1
ATOM 817 C CA . ALA A 1 115 ? 4.553 4.843 -6.847 1.00 91.00 115 ALA A CA 1
ATOM 818 C C . ALA A 1 115 ? 3.709 3.664 -6.332 1.00 91.00 115 ALA A C 1
ATOM 820 O O . ALA A 1 115 ? 2.776 3.231 -6.996 1.00 91.00 115 ALA A O 1
ATOM 821 N N . VAL A 1 116 ? 3.971 3.177 -5.117 1.00 93.25 116 VAL A N 1
ATOM 822 C CA . VAL A 1 116 ? 3.137 2.122 -4.504 1.00 93.25 116 VAL A CA 1
ATOM 823 C C . VAL A 1 116 ? 1.888 2.681 -3.823 1.00 93.25 116 VAL A C 1
ATOM 825 O O . VAL A 1 116 ? 0.898 1.971 -3.651 1.00 93.25 116 VAL A O 1
ATOM 828 N N . ILE A 1 117 ? 1.925 3.952 -3.420 1.00 94.69 117 ILE A N 1
ATOM 829 C CA . ILE A 1 117 ? 0.810 4.661 -2.791 1.00 94.69 117 ILE A CA 1
ATOM 830 C C . ILE A 1 117 ? 0.634 6.002 -3.505 1.00 94.69 117 ILE A C 1
ATOM 832 O O . ILE A 1 117 ? 1.587 6.777 -3.596 1.00 94.69 117 ILE A O 1
ATOM 836 N N . ASP A 1 118 ? -0.588 6.273 -3.963 1.00 93.00 118 ASP A N 1
ATOM 837 C CA . ASP A 1 118 ? -0.991 7.538 -4.589 1.00 93.00 118 ASP A CA 1
ATOM 838 C C . ASP A 1 118 ? -2.275 8.066 -3.936 1.00 93.00 118 ASP A C 1
ATOM 840 O O . ASP A 1 118 ? -3.364 7.554 -4.186 1.00 93.00 118 ASP A O 1
ATOM 844 N N . MET A 1 119 ? -2.143 9.075 -3.081 1.00 91.50 119 MET A N 1
ATOM 845 C CA . MET A 1 119 ? -3.216 9.769 -2.375 1.00 91.50 119 MET A CA 1
ATOM 846 C C . MET A 1 119 ? -3.274 11.216 -2.864 1.00 91.50 119 MET A C 1
ATOM 848 O O . MET A 1 119 ? -2.278 11.941 -2.834 1.00 91.50 119 MET A O 1
ATOM 852 N N . SER A 1 120 ? -4.447 11.651 -3.314 1.00 88.50 120 SER A N 1
ATOM 853 C CA . SER A 1 120 ? -4.686 13.027 -3.731 1.00 88.50 120 SER A CA 1
ATOM 854 C C . SER A 1 120 ? -4.678 13.993 -2.548 1.00 88.50 120 SER A C 1
ATOM 856 O O . SER A 1 120 ? -4.938 13.589 -1.412 1.00 88.50 120 SER A O 1
ATOM 858 N N . ASP A 1 121 ? -4.441 15.269 -2.869 1.00 83.88 121 ASP A N 1
ATOM 859 C CA . ASP A 1 121 ? -4.569 16.436 -1.982 1.00 83.88 121 ASP A CA 1
ATOM 860 C C . ASP A 1 121 ? -5.783 16.316 -1.044 1.00 83.88 121 ASP A C 1
ATOM 862 O O . ASP A 1 121 ? -6.800 15.749 -1.424 1.00 83.88 121 ASP A O 1
ATOM 866 N N . GLY A 1 122 ? -5.683 16.778 0.198 1.00 83.56 122 GLY A N 1
ATOM 867 C CA . GLY A 1 122 ? -6.766 16.732 1.182 1.00 83.56 122 GLY A CA 1
ATOM 868 C C . GLY A 1 122 ? -7.099 15.349 1.754 1.00 83.56 122 GLY A C 1
ATOM 869 O O . GLY A 1 122 ? -8.035 15.248 2.547 1.00 83.56 122 GLY A O 1
ATOM 870 N N . THR A 1 123 ? -6.375 14.290 1.378 1.00 90.06 123 THR A N 1
ATOM 871 C CA . THR A 1 123 ? -6.482 12.984 2.047 1.00 90.06 123 THR A CA 1
ATOM 872 C C . THR A 1 123 ? -5.715 13.010 3.361 1.00 90.06 123 THR A C 1
ATOM 874 O O . THR A 1 123 ? -4.520 13.246 3.346 1.00 90.06 123 THR A O 1
ATOM 877 N N . SER A 1 124 ? -6.348 12.730 4.497 1.00 92.25 124 SER A N 1
ATOM 878 C CA . SER A 1 124 ? -5.666 12.777 5.800 1.00 92.25 124 SER A CA 1
ATOM 879 C C . SER A 1 124 ? -5.446 11.380 6.388 1.00 92.25 124 SER A C 1
ATOM 881 O O . SER A 1 124 ? -6.197 10.442 6.112 1.00 92.25 124 SER A O 1
ATOM 883 N N . GLY A 1 125 ? -4.406 11.230 7.214 1.00 94.44 125 GLY A N 1
ATOM 884 C CA . GLY A 1 125 ? -4.173 10.005 7.978 1.00 94.44 125 GLY A CA 1
ATOM 885 C C . GLY A 1 125 ? -2.699 9.661 8.153 1.00 94.44 125 GLY A C 1
ATOM 886 O O . GLY A 1 125 ? -1.847 10.541 8.307 1.00 94.44 125 GLY A O 1
ATOM 887 N N . TYR A 1 126 ? -2.371 8.368 8.163 1.00 94.88 126 TYR A N 1
ATOM 888 C CA . TYR A 1 126 ? -0.983 7.931 8.294 1.00 94.88 126 TYR A CA 1
ATOM 889 C C . TYR A 1 126 ? -0.638 6.653 7.527 1.00 94.88 126 TYR A C 1
ATOM 891 O O . TYR A 1 126 ? -1.421 5.711 7.400 1.00 94.88 126 TYR A O 1
ATOM 899 N N . ILE A 1 127 ? 0.617 6.612 7.078 1.00 95.50 127 ILE A N 1
ATOM 900 C CA . ILE A 1 127 ? 1.237 5.490 6.378 1.00 95.50 127 ILE A CA 1
ATOM 901 C C . ILE A 1 127 ? 2.381 4.983 7.253 1.00 95.50 127 ILE A C 1
ATOM 903 O O . ILE A 1 127 ? 3.390 5.681 7.428 1.00 95.50 127 ILE A O 1
ATOM 907 N N . SER A 1 128 ? 2.243 3.787 7.833 1.00 96.38 128 SER A N 1
ATOM 908 C CA . SER A 1 128 ? 3.222 3.302 8.809 1.00 96.38 128 SER A CA 1
ATOM 909 C C . SER A 1 128 ? 3.580 1.825 8.761 1.00 96.38 128 SER A C 1
ATOM 911 O O . SER A 1 128 ? 2.750 0.959 8.519 1.00 96.38 128 SER A O 1
ATOM 913 N N . ASN A 1 129 ? 4.839 1.511 9.074 1.00 97.50 129 ASN A N 1
ATOM 914 C CA . ASN A 1 129 ? 5.314 0.131 9.199 1.00 97.50 129 ASN A CA 1
ATOM 915 C C . ASN A 1 129 ? 5.088 -0.737 7.950 1.00 97.50 129 ASN A C 1
ATOM 917 O O . ASN A 1 129 ? 4.948 -1.946 8.091 1.00 97.50 129 ASN A O 1
ATOM 921 N N . ASN A 1 130 ? 5.018 -0.146 6.758 1.00 96.50 130 ASN A N 1
ATOM 922 C CA . ASN A 1 130 ? 4.927 -0.896 5.507 1.00 96.50 130 ASN A CA 1
ATOM 923 C C . ASN A 1 130 ? 6.323 -1.245 4.982 1.00 96.50 130 ASN A C 1
ATOM 925 O O . ASN A 1 130 ? 7.293 -0.536 5.268 1.00 96.50 130 ASN A O 1
ATOM 929 N N . GLU A 1 131 ? 6.387 -2.306 4.190 1.00 96.06 131 GLU A N 1
ATOM 930 C CA . GLU A 1 131 ? 7.514 -2.652 3.331 1.00 96.06 131 GLU A CA 1
ATOM 931 C C . GLU A 1 131 ? 7.158 -2.240 1.903 1.00 96.06 131 GLU A C 1
ATOM 933 O O . GLU A 1 131 ? 6.118 -2.641 1.382 1.00 96.06 131 GLU A O 1
ATOM 938 N N . ILE A 1 132 ? 7.965 -1.359 1.319 1.00 94.06 132 ILE A N 1
ATOM 939 C CA . ILE A 1 132 ? 7.669 -0.678 0.058 1.00 94.06 132 ILE A CA 1
ATOM 940 C C . ILE A 1 132 ? 8.803 -0.933 -0.924 1.00 94.06 132 ILE A C 1
ATOM 942 O O . ILE A 1 132 ? 9.952 -0.625 -0.615 1.00 94.06 132 ILE A O 1
ATOM 946 N N . VAL A 1 133 ? 8.466 -1.454 -2.101 1.00 92.25 133 VAL A N 1
ATOM 947 C CA . VAL A 1 133 ? 9.426 -1.771 -3.161 1.00 92.25 133 VAL A CA 1
ATOM 948 C C . VAL A 1 133 ? 8.938 -1.202 -4.492 1.00 92.25 133 VAL A C 1
ATOM 950 O O . VAL A 1 133 ? 7.800 -1.466 -4.884 1.00 92.25 133 VAL A O 1
ATOM 953 N N . SER A 1 134 ? 9.760 -0.382 -5.149 1.00 90.75 134 SER A N 1
ATOM 954 C CA . SER A 1 134 ? 9.431 0.320 -6.403 1.00 90.75 134 SER A CA 1
ATOM 955 C C . SER A 1 134 ? 10.680 0.985 -6.990 1.00 90.75 134 SER A C 1
ATOM 957 O O . SER A 1 134 ? 11.430 1.573 -6.226 1.00 90.75 134 SER A O 1
ATOM 959 N N . ASP A 1 135 ? 10.866 1.006 -8.314 1.00 88.12 135 ASP A N 1
ATOM 960 C CA . ASP A 1 135 ? 11.994 1.699 -8.985 1.00 88.12 135 ASP A CA 1
ATOM 961 C C . ASP A 1 135 ? 11.759 3.217 -9.143 1.00 88.12 135 ASP A C 1
ATOM 963 O O . ASP A 1 135 ? 12.085 3.877 -10.132 1.00 88.12 135 ASP A O 1
ATOM 967 N N . VAL A 1 136 ? 11.059 3.825 -8.191 1.00 83.94 136 VAL A N 1
ATOM 968 C CA . VAL A 1 136 ? 10.897 5.274 -8.196 1.00 83.94 136 VAL A CA 1
ATOM 969 C C . VAL A 1 136 ? 12.104 5.905 -7.515 1.00 83.94 136 VAL A C 1
ATOM 971 O O . VAL A 1 136 ? 12.371 5.656 -6.345 1.00 83.94 136 VAL A O 1
ATOM 974 N N . ALA A 1 137 ? 12.744 6.844 -8.215 1.00 77.81 137 ALA A N 1
ATOM 975 C CA . ALA A 1 137 ? 14.026 7.469 -7.865 1.00 77.81 137 ALA A CA 1
ATOM 976 C C . ALA A 1 137 ? 14.192 8.024 -6.433 1.00 77.81 137 ALA A C 1
ATOM 978 O O . ALA A 1 137 ? 15.299 8.388 -6.042 1.00 77.81 137 ALA A O 1
ATOM 979 N N . THR A 1 138 ? 13.116 8.193 -5.655 1.00 79.31 138 THR A N 1
ATOM 980 C CA . THR A 1 138 ? 13.231 8.561 -4.239 1.00 79.31 138 THR A CA 1
ATOM 981 C C . THR A 1 138 ? 12.137 7.915 -3.395 1.00 79.31 138 THR A C 1
ATOM 983 O O . THR A 1 138 ? 10.976 7.832 -3.800 1.00 79.31 138 THR A O 1
ATOM 986 N N . ALA A 1 139 ? 12.463 7.618 -2.136 1.00 74.38 139 ALA A N 1
ATOM 987 C CA . ALA A 1 139 ? 11.504 7.124 -1.146 1.00 74.38 139 ALA A CA 1
ATOM 988 C C . ALA A 1 139 ? 10.307 8.065 -0.882 1.00 74.38 139 ALA A C 1
ATOM 990 O O . ALA A 1 139 ? 9.284 7.628 -0.346 1.00 74.38 139 ALA A O 1
ATOM 991 N N . LEU A 1 140 ? 10.431 9.363 -1.191 1.00 76.38 140 LEU A N 1
ATOM 992 C CA . LEU A 1 140 ? 9.313 10.312 -1.124 1.00 76.38 140 LEU A CA 1
ATOM 993 C C . LEU A 1 140 ? 8.375 10.143 -2.320 1.00 76.38 140 LEU A C 1
ATOM 995 O O . LEU A 1 140 ? 7.168 10.145 -2.144 1.00 76.38 140 LEU A O 1
ATOM 999 N N . LEU A 1 141 ? 8.916 9.940 -3.519 1.00 80.44 141 LEU A N 1
ATOM 1000 C CA . LEU A 1 141 ? 8.114 9.764 -4.729 1.00 80.44 141 LEU A CA 1
ATOM 1001 C C . LEU A 1 141 ? 7.440 8.384 -4.807 1.00 80.44 141 LEU A C 1
ATOM 1003 O O . LEU A 1 141 ? 6.428 8.251 -5.484 1.00 80.44 141 LEU A O 1
ATOM 1007 N N . MET A 1 142 ? 7.926 7.381 -4.069 1.00 78.00 142 MET A N 1
ATOM 1008 C CA . MET A 1 142 ? 7.237 6.087 -3.928 1.00 78.00 142 MET A CA 1
ATOM 1009 C C . MET A 1 142 ? 5.888 6.176 -3.205 1.00 78.00 142 MET A C 1
ATOM 1011 O O . MET A 1 142 ? 5.094 5.235 -3.255 1.00 78.00 142 MET A O 1
ATOM 1015 N N . ARG A 1 143 ? 5.643 7.280 -2.490 1.00 77.81 143 ARG A N 1
ATOM 1016 C CA . ARG A 1 143 ? 4.410 7.533 -1.747 1.00 77.81 143 ARG A CA 1
ATOM 1017 C C . ARG A 1 143 ? 3.977 8.970 -1.977 1.00 77.81 143 ARG A C 1
ATOM 1019 O O . ARG A 1 143 ? 4.408 9.882 -1.276 1.00 77.81 143 ARG A O 1
ATOM 1026 N N . VAL A 1 144 ? 3.098 9.166 -2.941 1.00 79.62 144 VAL A N 1
ATOM 1027 C CA . VAL A 1 144 ? 2.461 10.463 -3.133 1.00 79.62 144 VAL A CA 1
ATOM 1028 C C . VAL A 1 144 ? 1.312 10.528 -2.137 1.00 79.62 144 VAL A C 1
ATOM 1030 O O . VAL A 1 144 ? 0.351 9.787 -2.281 1.00 79.62 144 VAL A O 1
ATOM 1033 N N . ALA A 1 145 ? 1.431 11.335 -1.086 1.00 76.62 145 ALA A N 1
ATOM 1034 C CA . ALA A 1 145 ? 0.302 11.644 -0.219 1.00 76.62 145 ALA A CA 1
ATOM 1035 C C . ALA A 1 145 ? 0.428 13.045 0.364 1.00 76.62 145 ALA A C 1
ATOM 1037 O O . ALA A 1 145 ? 1.496 13.427 0.848 1.00 76.62 145 ALA A O 1
ATOM 1038 N N . ASP A 1 146 ? -0.671 13.786 0.301 1.00 76.69 146 ASP A N 1
ATOM 1039 C CA . ASP A 1 146 ? -0.812 15.099 0.924 1.00 76.69 146 ASP A CA 1
ATOM 1040 C C . ASP A 1 146 ? -1.344 14.944 2.349 1.00 76.69 146 ASP A C 1
ATOM 1042 O O . ASP A 1 146 ? -2.033 13.970 2.603 1.00 76.69 146 ASP A O 1
ATOM 1046 N N . ASP A 1 147 ? -1.004 15.834 3.281 1.00 86.38 147 ASP A N 1
ATOM 1047 C CA . ASP A 1 147 ? -1.518 15.847 4.670 1.00 86.38 147 ASP A CA 1
ATOM 1048 C C . ASP A 1 147 ? -1.465 14.517 5.472 1.00 86.38 147 ASP A C 1
ATOM 1050 O O . ASP A 1 147 ? -2.108 14.365 6.517 1.00 86.38 147 ASP A O 1
ATOM 1054 N N . MET A 1 148 ? -0.638 13.556 5.050 1.00 90.19 148 MET A N 1
ATOM 1055 C CA . MET A 1 148 ? -0.447 12.278 5.742 1.00 90.19 148 MET A CA 1
ATOM 1056 C C . MET A 1 148 ? 0.861 12.219 6.535 1.00 90.19 148 MET A C 1
ATOM 1058 O O . MET A 1 148 ? 1.903 12.752 6.149 1.00 90.19 148 MET A O 1
ATOM 1062 N N . VAL A 1 149 ? 0.833 11.482 7.646 1.00 92.69 149 VAL A N 1
ATOM 1063 C CA . VAL A 1 149 ? 2.018 11.231 8.476 1.00 92.69 149 VAL A CA 1
ATOM 1064 C C . VAL A 1 149 ? 2.701 9.923 8.064 1.00 92.69 149 VAL A C 1
ATOM 1066 O O . VAL A 1 149 ? 2.096 8.852 8.093 1.00 92.69 149 VAL A O 1
ATOM 1069 N N . PHE A 1 150 ? 3.999 9.979 7.757 1.00 91.44 150 PHE A N 1
ATOM 1070 C CA . PHE A 1 150 ? 4.808 8.808 7.396 1.00 91.44 150 PHE A CA 1
ATOM 1071 C C . PHE A 1 150 ? 5.678 8.340 8.563 1.00 91.44 150 PHE A C 1
ATOM 1073 O O . PHE A 1 150 ? 6.504 9.100 9.066 1.00 91.44 150 PHE A O 1
ATOM 1080 N N . MET A 1 151 ? 5.547 7.077 8.982 1.00 93.56 151 MET A N 1
ATOM 1081 C CA . MET A 1 151 ? 6.281 6.556 10.147 1.00 93.56 151 MET A CA 1
ATOM 1082 C C . MET A 1 151 ? 6.809 5.138 9.934 1.00 93.56 151 MET A C 1
ATOM 1084 O O . MET A 1 151 ? 6.048 4.226 9.639 1.00 93.56 151 MET A O 1
ATOM 1088 N N . ASN A 1 152 ? 8.102 4.918 10.184 1.00 93.62 152 ASN A N 1
ATOM 1089 C CA . ASN A 1 152 ? 8.702 3.577 10.276 1.00 93.62 152 ASN A CA 1
ATOM 1090 C C . ASN A 1 152 ? 8.442 2.664 9.062 1.00 93.62 152 ASN A C 1
ATOM 1092 O O . ASN A 1 152 ? 8.282 1.459 9.233 1.00 93.62 152 ASN A O 1
ATOM 1096 N N . ASN A 1 153 ? 8.352 3.223 7.856 1.00 91.88 153 ASN A N 1
ATOM 1097 C CA . ASN A 1 153 ? 8.244 2.424 6.636 1.00 91.88 153 ASN A CA 1
ATOM 1098 C C . ASN A 1 153 ? 9.646 2.037 6.159 1.00 91.88 153 ASN A C 1
ATOM 1100 O O . ASN A 1 153 ? 10.544 2.881 6.167 1.00 91.88 153 ASN A O 1
ATOM 1104 N N . PHE A 1 154 ? 9.802 0.792 5.728 1.00 93.38 154 PHE A N 1
ATOM 1105 C CA . PHE A 1 154 ? 10.981 0.329 5.013 1.00 93.38 154 PHE A CA 1
ATOM 1106 C C . PHE A 1 154 ? 10.757 0.518 3.513 1.00 93.38 154 PHE A C 1
ATOM 1108 O O . PHE A 1 154 ? 9.647 0.301 3.029 1.00 93.38 154 PHE A O 1
ATOM 1115 N N . VAL A 1 155 ? 11.784 0.971 2.799 1.00 91.50 155 VAL A N 1
ATOM 1116 C CA . VAL A 1 155 ? 11.694 1.342 1.387 1.00 91.50 155 VAL A CA 1
ATOM 1117 C C . VAL A 1 155 ? 12.918 0.806 0.644 1.00 91.50 155 VAL A C 1
ATOM 1119 O O . VAL A 1 155 ? 14.030 1.011 1.128 1.00 91.50 155 VAL A O 1
ATOM 1122 N N . SER A 1 156 ? 12.706 0.163 -0.505 1.00 89.31 156 SER A N 1
ATOM 1123 C CA . SER A 1 156 ? 13.745 -0.321 -1.423 1.00 89.31 156 SER A CA 1
ATOM 1124 C C . SER A 1 156 ? 13.421 0.086 -2.862 1.00 89.31 156 SER A C 1
ATOM 1126 O O . SER A 1 156 ? 12.278 -0.058 -3.292 1.00 89.31 156 SER A O 1
ATOM 1128 N N . ASP A 1 157 ? 14.422 0.573 -3.589 1.00 84.94 157 ASP A N 1
ATOM 1129 C CA . ASP A 1 157 ? 14.380 0.915 -5.019 1.00 84.94 157 ASP A CA 1
ATOM 1130 C C . ASP A 1 157 ? 15.228 -0.003 -5.899 1.00 84.94 157 ASP A C 1
ATOM 1132 O O . ASP A 1 157 ? 15.372 0.263 -7.078 1.00 84.94 157 ASP A O 1
ATOM 1136 N N . THR A 1 158 ? 15.781 -1.072 -5.335 1.00 78.94 158 THR A N 1
ATOM 1137 C CA . THR A 1 158 ? 16.639 -2.030 -6.039 1.00 78.94 158 THR A CA 1
ATOM 1138 C C . THR A 1 158 ? 15.955 -3.394 -6.097 1.00 78.94 158 THR A C 1
ATOM 1140 O O . THR A 1 158 ? 15.395 -3.852 -5.090 1.00 78.94 158 THR A O 1
ATOM 1143 N N . ASP A 1 159 ? 16.000 -4.048 -7.257 1.00 74.06 159 ASP A N 1
ATOM 1144 C CA . ASP A 1 159 ? 15.689 -5.478 -7.423 1.00 74.06 159 ASP A CA 1
ATOM 1145 C C . ASP A 1 159 ? 16.928 -6.370 -7.221 1.00 74.06 159 ASP A C 1
ATOM 1147 O O . ASP A 1 159 ? 16.835 -7.602 -7.226 1.00 74.06 159 ASP A O 1
ATOM 1151 N N . GLY A 1 160 ? 18.081 -5.753 -6.954 1.00 71.81 160 GLY A N 1
ATOM 1152 C CA . GLY A 1 160 ? 19.362 -6.410 -6.748 1.00 71.81 160 GLY A CA 1
ATOM 1153 C C . GLY A 1 160 ? 20.153 -6.647 -8.034 1.00 71.81 160 GLY A C 1
ATOM 1154 O O . GLY A 1 160 ? 21.222 -7.263 -7.955 1.00 71.81 160 GLY A O 1
ATOM 1155 N N . ASP A 1 161 ? 19.681 -6.174 -9.190 1.00 63.91 161 ASP A N 1
ATOM 1156 C CA . ASP A 1 161 ? 20.389 -6.294 -10.464 1.00 63.91 161 ASP A CA 1
ATOM 1157 C C . ASP A 1 161 ? 21.560 -5.297 -10.603 1.00 63.91 161 ASP A C 1
ATOM 1159 O O . ASP A 1 161 ? 22.533 -5.567 -11.320 1.00 63.91 161 ASP A O 1
ATOM 1163 N N . GLU A 1 162 ? 21.565 -4.214 -9.812 1.00 57.97 162 GLU A N 1
ATOM 1164 C CA . GLU A 1 162 ? 22.627 -3.203 -9.828 1.00 57.97 162 GLU A CA 1
ATOM 1165 C C . GLU A 1 162 ? 23.923 -3.690 -9.165 1.00 57.97 162 GLU A C 1
ATOM 1167 O O . GLU A 1 162 ? 24.944 -2.988 -9.143 1.00 57.97 162 GLU A O 1
ATOM 1172 N N . PHE A 1 163 ? 23.939 -4.930 -8.669 1.00 53.03 163 PHE A N 1
ATOM 1173 C CA . PHE A 1 163 ? 25.147 -5.618 -8.235 1.00 53.03 163 PHE A CA 1
ATOM 1174 C C . PHE A 1 163 ? 25.990 -6.070 -9.445 1.00 53.03 163 PHE A C 1
ATOM 1176 O O . PHE A 1 163 ? 26.234 -7.250 -9.681 1.00 53.03 163 PHE A O 1
ATOM 1183 N N . SER A 1 164 ? 26.540 -5.113 -10.201 1.00 54.91 164 SER A N 1
ATOM 1184 C CA . SER A 1 164 ? 27.553 -5.388 -11.234 1.00 54.91 164 SER A CA 1
ATOM 1185 C C . SER A 1 164 ? 28.955 -5.645 -10.647 1.00 54.91 164 SER A C 1
ATOM 1187 O O . SER A 1 164 ? 29.941 -5.757 -11.382 1.00 54.91 164 SER A O 1
ATOM 1189 N N . GLY A 1 165 ? 29.080 -5.666 -9.318 1.00 47.75 165 GLY A N 1
ATOM 1190 C CA . GLY A 1 165 ? 30.302 -5.978 -8.589 1.00 47.75 165 GLY A CA 1
ATOM 1191 C C . GLY A 1 165 ? 30.352 -7.454 -8.218 1.00 47.75 165 GLY A C 1
ATOM 1192 O O . GLY A 1 165 ? 29.336 -8.060 -7.899 1.00 47.75 165 GLY A O 1
ATOM 1193 N N . SER A 1 166 ? 31.549 -8.043 -8.231 1.00 47.69 166 SER A N 1
ATOM 1194 C CA . SER A 1 166 ? 31.818 -9.333 -7.582 1.00 47.69 166 SER A CA 1
ATOM 1195 C C . SER A 1 166 ? 31.088 -9.435 -6.233 1.00 47.69 166 SER A C 1
ATOM 1197 O O . SER A 1 166 ? 31.041 -8.416 -5.539 1.00 47.69 166 SER A O 1
ATOM 1199 N N . PRO A 1 167 ? 30.569 -10.622 -5.851 1.00 46.91 167 PRO A N 1
ATOM 1200 C CA . PRO A 1 167 ? 29.776 -10.801 -4.636 1.00 46.91 167 PRO A CA 1
ATOM 1201 C C . PRO A 1 167 ? 30.427 -10.081 -3.462 1.00 46.91 167 PRO A C 1
ATOM 1203 O O . PRO A 1 167 ? 31.650 -10.154 -3.317 1.00 46.91 167 PRO A O 1
ATOM 1206 N N . GLU A 1 168 ? 29.620 -9.419 -2.630 1.00 51.09 168 GLU A N 1
ATOM 1207 C CA . GLU A 1 168 ? 30.034 -8.850 -1.347 1.00 51.09 168 GLU A CA 1
ATOM 1208 C C . GLU A 1 168 ? 30.433 -9.990 -0.385 1.00 51.09 168 GLU A C 1
ATOM 1210 O O . GLU A 1 168 ? 29.839 -10.249 0.658 1.00 51.09 168 GLU A O 1
ATOM 1215 N N . PHE A 1 169 ? 31.502 -10.712 -0.722 1.00 47.41 169 PHE A N 1
ATOM 1216 C CA . PHE A 1 169 ? 32.389 -11.219 0.296 1.00 47.41 169 PHE A CA 1
ATOM 1217 C C . PHE A 1 169 ? 32.908 -9.964 0.964 1.00 47.41 169 PHE A C 1
ATOM 1219 O O . PHE A 1 169 ? 33.756 -9.259 0.411 1.00 47.41 169 PHE A O 1
ATOM 1226 N N . GLY A 1 170 ? 32.327 -9.666 2.130 1.00 41.09 170 GLY A N 1
ATOM 1227 C CA . GLY A 1 170 ? 32.826 -8.637 3.019 1.00 41.09 170 GLY A CA 1
ATOM 1228 C C . GLY A 1 170 ? 34.342 -8.700 3.023 1.00 41.09 170 GLY A C 1
ATOM 1229 O O . GLY A 1 170 ? 34.923 -9.779 2.889 1.00 41.09 170 GLY A O 1
ATOM 1230 N N . THR A 1 171 ? 34.972 -7.541 3.121 1.00 47.59 171 THR A N 1
ATOM 1231 C CA . THR A 1 171 ? 36.412 -7.405 3.282 1.00 47.59 171 THR A CA 1
ATOM 1232 C C . THR A 1 171 ? 36.873 -8.218 4.496 1.00 47.59 171 THR A C 1
ATOM 1234 O O . THR A 1 171 ? 37.130 -7.691 5.574 1.00 47.59 171 THR A O 1
ATOM 1237 N N . GLN A 1 172 ? 37.020 -9.536 4.339 1.00 46.88 172 GLN A N 1
ATOM 1238 C CA . GLN A 1 172 ? 37.963 -10.284 5.125 1.00 46.88 172 GLN A CA 1
ATOM 1239 C C . GLN A 1 172 ? 39.285 -9.626 4.771 1.00 46.88 172 GLN A C 1
ATOM 1241 O O . GLN A 1 172 ? 39.643 -9.593 3.587 1.00 46.88 172 GLN A O 1
ATOM 1246 N N . PRO A 1 173 ? 39.986 -9.026 5.748 1.00 43.81 173 PRO A N 1
ATOM 1247 C CA . PRO A 1 173 ? 41.317 -8.536 5.481 1.00 43.81 173 PRO A CA 1
ATOM 1248 C C . PRO A 1 173 ? 42.057 -9.714 4.870 1.00 43.81 173 PRO A C 1
ATOM 1250 O O . PRO A 1 173 ? 42.011 -10.815 5.421 1.00 43.81 173 PRO A O 1
ATOM 1253 N N . THR A 1 174 ? 42.659 -9.496 3.705 1.00 48.62 174 THR A N 1
ATOM 1254 C CA . THR A 1 174 ? 43.592 -10.425 3.085 1.00 48.62 174 THR A CA 1
ATOM 1255 C C . THR A 1 174 ? 44.639 -10.789 4.131 1.00 48.62 174 THR A C 1
ATOM 1257 O O . THR A 1 174 ? 45.666 -10.123 4.259 1.00 48.62 174 THR A O 1
ATOM 1260 N N . GLN A 1 175 ? 44.383 -11.836 4.915 1.00 47.50 175 GLN A N 1
ATOM 1261 C CA . GLN A 1 175 ? 45.442 -12.614 5.507 1.00 47.50 175 GLN A CA 1
ATOM 1262 C C . GLN A 1 175 ? 46.122 -13.234 4.306 1.00 47.50 175 GLN A C 1
ATOM 1264 O O . GLN A 1 175 ? 45.588 -14.142 3.673 1.00 47.50 175 GLN A O 1
ATOM 1269 N N . GLY A 1 176 ? 47.248 -12.633 3.926 1.00 44.28 176 GLY A N 1
ATOM 1270 C CA . GLY A 1 176 ? 48.121 -13.188 2.918 1.00 44.28 176 GLY A CA 1
ATOM 1271 C C . GLY A 1 176 ? 48.367 -14.642 3.276 1.00 44.28 176 GLY A C 1
ATOM 1272 O O . GLY A 1 176 ? 49.024 -14.936 4.273 1.00 44.28 176 GLY A O 1
ATOM 1273 N N . PHE A 1 177 ? 47.814 -15.549 2.477 1.00 51.00 177 PHE A N 1
ATOM 1274 C CA . PHE A 1 177 ? 48.295 -16.913 2.458 1.00 51.00 177 PHE A CA 1
ATOM 1275 C C . PHE A 1 177 ? 49.781 -16.810 2.107 1.00 51.00 177 PHE A C 1
ATOM 1277 O O . PHE A 1 177 ? 50.103 -16.262 1.046 1.00 51.00 177 PHE A O 1
ATOM 1284 N N . PRO A 1 178 ? 50.702 -17.233 2.991 1.00 45.91 178 PRO A N 1
ATOM 1285 C CA . PRO A 1 178 ? 52.110 -17.189 2.663 1.00 45.91 178 PRO A CA 1
ATOM 1286 C C . PRO A 1 178 ? 52.302 -18.056 1.423 1.00 45.91 178 PRO A C 1
ATOM 1288 O O . PRO A 1 178 ? 51.930 -19.231 1.402 1.00 45.91 178 PRO A O 1
ATOM 1291 N N . SER A 1 179 ? 52.833 -17.435 0.370 1.00 56.03 179 SER A N 1
ATOM 1292 C CA . SER A 1 179 ? 53.245 -18.120 -0.845 1.00 56.03 179 SER A CA 1
ATOM 1293 C C . SER A 1 179 ? 54.108 -19.313 -0.455 1.00 56.03 179 SER A C 1
ATOM 1295 O O . SER A 1 179 ? 55.088 -19.148 0.272 1.00 56.03 179 SER A O 1
ATOM 1297 N N . SER A 1 180 ? 53.713 -20.488 -0.933 1.00 52.09 180 SER A N 1
ATOM 1298 C CA . SER A 1 180 ? 54.387 -21.773 -0.781 1.00 52.09 180 SER A CA 1
ATOM 1299 C C . SER A 1 180 ? 55.909 -21.644 -0.669 1.00 52.09 180 SER A C 1
ATOM 1301 O O . SER A 1 180 ? 56.602 -21.435 -1.668 1.00 52.09 180 SER A O 1
ATOM 1303 N N . THR A 1 181 ? 56.444 -21.818 0.536 1.00 49.56 181 THR A N 1
ATOM 1304 C CA . THR A 1 181 ? 57.826 -22.252 0.695 1.00 49.56 181 THR A CA 1
ATOM 1305 C C . THR A 1 181 ? 57.895 -23.692 0.204 1.00 49.56 181 THR A C 1
ATOM 1307 O O . THR A 1 181 ? 57.211 -24.581 0.710 1.00 49.56 181 THR A O 1
ATOM 1310 N N . SER A 1 182 ? 58.687 -23.915 -0.841 1.00 51.06 182 SER A N 1
ATOM 1311 C CA . SER A 1 182 ? 59.026 -25.246 -1.327 1.00 51.06 182 SER A CA 1
ATOM 1312 C C . SER A 1 182 ? 59.668 -26.041 -0.192 1.00 51.06 182 SER A C 1
ATOM 1314 O O . SER A 1 182 ? 60.742 -25.680 0.291 1.00 51.06 182 SER A O 1
ATOM 1316 N N . VAL A 1 183 ? 59.016 -27.118 0.233 1.00 50.19 183 VAL A N 1
ATOM 1317 C CA . VAL A 1 183 ? 59.636 -28.117 1.101 1.00 50.19 183 VAL A CA 1
ATOM 1318 C C . VAL A 1 183 ? 60.589 -28.927 0.226 1.00 50.19 183 VAL A C 1
ATOM 1320 O O . VAL A 1 183 ? 60.149 -29.655 -0.663 1.00 50.19 183 VAL A O 1
ATOM 1323 N N . SER A 1 184 ? 61.894 -28.760 0.436 1.00 52.69 184 SER A N 1
ATOM 1324 C CA . SER A 1 184 ? 62.905 -29.631 -0.167 1.00 52.69 184 SER A CA 1
ATOM 1325 C C . SER A 1 184 ? 62.772 -31.043 0.415 1.00 52.69 184 SER A C 1
ATOM 1327 O O . SER A 1 184 ? 62.619 -31.168 1.633 1.00 52.69 184 SER A O 1
ATOM 1329 N N . PRO A 1 185 ? 62.830 -32.108 -0.404 1.00 47.91 185 PRO A N 1
ATOM 1330 C CA . PRO A 1 185 ? 62.831 -33.469 0.110 1.00 47.91 185 PRO A CA 1
ATOM 1331 C C . PRO A 1 185 ? 64.111 -33.725 0.915 1.00 47.91 185 PRO A C 1
ATOM 1333 O O . PRO A 1 185 ? 65.207 -33.343 0.505 1.00 47.91 185 PRO A O 1
ATOM 1336 N N . HIS A 1 186 ? 63.945 -34.345 2.080 1.00 40.19 186 HIS A N 1
ATOM 1337 C CA . HIS A 1 186 ? 65.030 -34.851 2.912 1.00 40.19 186 HIS A CA 1
ATOM 1338 C C . HIS A 1 186 ? 65.666 -36.045 2.180 1.00 40.19 186 HIS A C 1
ATOM 1340 O O . HIS A 1 186 ? 64.969 -37.015 1.886 1.00 40.19 186 HIS A O 1
ATOM 1346 N N . GLU A 1 187 ? 66.951 -35.961 1.829 1.00 50.94 187 GLU A N 1
ATOM 1347 C CA . GLU A 1 187 ? 67.721 -37.137 1.418 1.00 50.94 187 GLU A CA 1
ATOM 1348 C C . GLU A 1 187 ? 68.252 -37.808 2.683 1.00 50.94 187 GLU A C 1
ATOM 1350 O O . GLU A 1 187 ? 69.029 -37.218 3.434 1.00 50.94 187 GLU A O 1
ATOM 1355 N N . ASP A 1 188 ? 67.783 -39.026 2.939 1.00 43.97 188 ASP A N 1
ATOM 1356 C CA . ASP A 1 188 ? 68.263 -39.847 4.042 1.00 43.97 188 ASP A CA 1
ATOM 1357 C C . ASP A 1 188 ? 69.668 -40.374 3.715 1.00 43.97 188 ASP A C 1
ATOM 1359 O O . ASP A 1 188 ? 69.855 -41.131 2.757 1.00 43.97 188 ASP A O 1
ATOM 1363 N N . GLY A 1 189 ? 70.644 -39.971 4.533 1.00 42.84 189 GLY A N 1
ATOM 1364 C CA . GLY A 1 189 ? 72.016 -40.477 4.565 1.00 42.84 189 GLY A CA 1
ATOM 1365 C C . GLY A 1 189 ? 72.489 -40.664 5.997 1.00 42.84 189 GLY A C 1
ATOM 1366 O O . GLY A 1 189 ? 72.250 -39.746 6.814 1.00 42.84 189 GLY A O 1
#

Radius of gyration: 24.02 Å; chains: 1; bounding box: 93×59×34 Å

Sequence (189 aa):
TGDNCEVINNDFRDEGDALGTDEFNAAISVAGGADNALVKGCTFRAGAAGAVQAIYITAVSGFEASGNDIIGDYSRACIVGRFNVAGDSADDVIIRRNLLFQGTMGGDGEINAVAVIDMSDGTSGYISNNEIVSDVATALLMRVADDMVFMNNFVSDTDGDEFSGSPEFGTQPTQGFPSSTSVSPHEDG

Secondary structure (DSSP, 8-state):
--TT-EEES-EEEE---TTSSS--SEEEEEEEEEES-EEES-EEEE-SSS--EEEEEEEEES-EEES-EEEE--SSEEEEE--SSTT---BSEEEES-EEEEB-SSSS-PBPSS-SEEE-TT--EEEES-EEE---SSTTTTEE-SSEEEES-EEE---STT--SS----------PPP----PPP---

pLDDT: mean 80.37, std 17.57, range [40.19, 98.56]